Protein AF-A0A6J8BT39-F1 (afdb_monomer)

Solvent-accessible surface area (backbone atoms only — not comparable to full-atom values): 14703 Å² total; per-residue (Å²): 86,63,68,57,43,71,76,40,45,69,56,77,65,31,46,73,62,68,43,35,62,53,97,63,87,64,78,52,51,52,57,52,56,42,70,70,36,91,81,48,64,90,86,64,80,85,39,76,68,51,45,51,50,43,54,52,50,52,46,57,50,43,66,40,90,93,46,73,76,61,73,70,48,56,53,31,43,12,36,73,73,13,18,35,28,35,35,42,46,57,96,60,21,52,68,71,57,31,67,73,51,41,38,42,34,54,27,88,50,73,78,48,92,55,71,49,39,33,33,52,33,55,83,78,72,93,78,67,53,53,77,69,44,63,72,79,41,75,43,81,53,78,84,78,79,76,81,84,80,82,85,82,86,86,80,91,77,91,81,86,86,87,77,86,76,83,77,81,78,70,77,85,71,69,74,81,72,77,82,73,76,86,68,74,81,75,83,76,74,82,81,74,81,81,78,85,83,86,78,84,82,82,90,80,89,80,83,89,84,82,88,84,89,80,85,85,86,86,81,87,130

pLDDT: mean 73.65, std 25.0, range [28.95, 98.06]

Structure (mmCIF, N/CA/C/O backbone):
data_AF-A0A6J8BT39-F1
#
_entry.id   AF-A0A6J8BT39-F1
#
loop_
_atom_site.group_PDB
_atom_site.id
_atom_site.type_symbol
_atom_site.label_atom_id
_atom_site.label_alt_id
_atom_site.label_comp_id
_atom_site.label_asym_id
_atom_site.label_entity_id
_atom_site.label_seq_id
_atom_site.pdbx_PDB_ins_code
_atom_site.Cartn_x
_atom_site.Cartn_y
_atom_site.Cartn_z
_atom_site.occupancy
_atom_site.B_iso_or_equiv
_atom_site.auth_seq_id
_atom_site.auth_comp_id
_atom_site.auth_asym_id
_atom_site.auth_atom_id
_atom_site.pdbx_PDB_model_num
ATOM 1 N N . MET A 1 1 ? -1.742 -11.249 6.043 1.00 90.56 1 MET A N 1
ATOM 2 C CA . MET A 1 1 ? -1.721 -10.374 4.848 1.00 90.56 1 MET A CA 1
ATOM 3 C C . MET A 1 1 ? -1.326 -11.135 3.585 1.00 90.56 1 MET A C 1
ATOM 5 O O . MET A 1 1 ? -2.132 -11.145 2.671 1.00 90.56 1 MET A O 1
ATOM 9 N N . VAL A 1 2 ? -0.191 -11.853 3.545 1.00 94.44 2 VAL A N 1
ATOM 10 C CA . VAL A 1 2 ? 0.229 -12.685 2.384 1.00 94.44 2 VAL A CA 1
ATOM 11 C C . VAL A 1 2 ? -0.898 -13.565 1.827 1.00 94.44 2 VAL A C 1
ATOM 13 O O . VAL A 1 2 ? -1.227 -13.467 0.652 1.00 94.44 2 VAL A O 1
ATOM 16 N N . ILE A 1 3 ? -1.534 -14.378 2.680 1.00 96.12 3 ILE A N 1
ATOM 17 C CA . ILE A 1 3 ? -2.619 -15.290 2.272 1.00 96.12 3 ILE A CA 1
ATOM 18 C C . ILE A 1 3 ? -3.776 -14.532 1.604 1.00 96.12 3 ILE A C 1
ATOM 20 O O . ILE A 1 3 ? -4.324 -15.003 0.612 1.00 96.12 3 ILE A O 1
ATOM 24 N N . GLU A 1 4 ? -4.133 -13.352 2.119 1.00 97.25 4 GLU A N 1
ATOM 25 C CA . GLU A 1 4 ? -5.211 -12.526 1.563 1.00 97.25 4 GLU A CA 1
ATOM 26 C C . GLU A 1 4 ? -4.877 -12.061 0.140 1.00 97.25 4 GLU A C 1
ATOM 28 O O . GLU A 1 4 ? -5.738 -12.167 -0.732 1.00 97.25 4 GLU A O 1
ATOM 33 N N . ILE A 1 5 ? -3.638 -11.612 -0.100 1.00 97.06 5 ILE A N 1
ATOM 34 C CA . ILE A 1 5 ? -3.177 -11.161 -1.422 1.00 97.06 5 ILE A CA 1
ATOM 35 C C . ILE A 1 5 ? -3.145 -12.326 -2.407 1.00 97.06 5 ILE A C 1
ATOM 37 O O . ILE A 1 5 ? -3.704 -12.213 -3.490 1.00 97.06 5 ILE A O 1
ATOM 41 N N . VAL A 1 6 ? -2.557 -13.463 -2.024 1.00 96.56 6 VAL A N 1
ATOM 42 C CA . VAL A 1 6 ? -2.463 -14.641 -2.906 1.00 96.56 6 VAL A CA 1
ATOM 43 C C . VAL A 1 6 ? -3.848 -15.172 -3.282 1.00 96.56 6 VAL A C 1
ATOM 45 O O . VAL A 1 6 ? -4.078 -15.538 -4.430 1.00 96.56 6 VAL A O 1
ATOM 48 N N . THR A 1 7 ? -4.782 -15.198 -2.329 1.00 97.56 7 THR A N 1
ATOM 49 C CA . THR A 1 7 ? -6.131 -15.747 -2.555 1.00 97.56 7 THR A CA 1
ATOM 50 C C . THR A 1 7 ? -7.005 -14.820 -3.405 1.00 97.56 7 THR A C 1
ATOM 52 O O . THR A 1 7 ? -7.926 -15.289 -4.069 1.00 97.56 7 THR A O 1
ATOM 55 N N . HIS A 1 8 ? -6.729 -13.514 -3.402 1.00 97.88 8 HIS A N 1
ATOM 56 C CA . HIS A 1 8 ? -7.538 -12.507 -4.094 1.00 97.88 8 HIS A CA 1
ATOM 57 C C . HIS A 1 8 ? -6.681 -11.626 -5.008 1.00 97.88 8 HIS A C 1
ATOM 59 O O . HIS A 1 8 ? -6.920 -10.426 -5.109 1.00 97.88 8 HIS A O 1
ATOM 65 N N . GLU A 1 9 ? -5.682 -12.219 -5.665 1.00 97.31 9 GLU A N 1
ATOM 66 C CA . GLU A 1 9 ? -4.692 -11.510 -6.487 1.00 97.31 9 GLU A CA 1
ATOM 67 C C . GLU A 1 9 ? -5.346 -10.542 -7.477 1.00 97.31 9 GLU A C 1
ATOM 69 O O . GLU A 1 9 ? -4.961 -9.378 -7.552 1.00 97.31 9 GLU A O 1
ATOM 74 N N . ASP A 1 10 ? -6.368 -11.006 -8.199 1.00 97.75 10 ASP A N 1
ATOM 75 C CA . ASP A 1 10 ? -7.037 -10.206 -9.225 1.00 97.75 10 ASP A CA 1
ATOM 76 C C . ASP A 1 10 ? -7.712 -8.953 -8.644 1.00 97.75 10 ASP A C 1
ATOM 78 O O . ASP A 1 10 ? -7.797 -7.939 -9.325 1.00 97.75 10 ASP A O 1
ATOM 82 N N . VAL A 1 11 ? -8.125 -8.981 -7.371 1.00 97.06 11 VAL A N 1
ATOM 83 C CA . VAL A 1 11 ? -8.697 -7.811 -6.687 1.00 97.06 11 VAL A CA 1
ATOM 84 C C . VAL A 1 11 ? -7.627 -6.750 -6.429 1.00 97.06 11 VAL A C 1
ATOM 86 O O . VAL A 1 11 ? -7.879 -5.564 -6.606 1.00 97.06 11 VAL A O 1
ATOM 89 N N . TYR A 1 12 ? -6.414 -7.158 -6.054 1.00 97.12 12 TYR A N 1
ATOM 90 C CA . TYR A 1 12 ? -5.295 -6.233 -5.841 1.00 97.12 12 TYR A CA 1
ATOM 91 C C . TYR A 1 12 ? -4.632 -5.785 -7.154 1.00 97.12 12 TYR A C 1
ATOM 93 O O . TYR A 1 12 ? -3.725 -4.965 -7.129 1.00 97.12 12 TYR A O 1
ATOM 101 N N . LEU A 1 13 ? -5.088 -6.280 -8.305 1.00 97.31 13 LEU A N 1
ATOM 102 C CA . LEU A 1 13 ? -4.699 -5.794 -9.634 1.00 97.31 13 LEU A CA 1
ATOM 103 C C . LEU A 1 13 ? -5.843 -5.047 -10.338 1.00 97.31 13 LEU A C 1
ATOM 105 O O . LEU A 1 13 ? -5.706 -4.682 -11.506 1.00 97.31 13 LEU A O 1
ATOM 109 N N . ASP A 1 14 ? -6.960 -4.823 -9.643 1.00 96.12 14 ASP A N 1
ATOM 110 C CA . ASP A 1 14 ? -8.124 -4.115 -10.162 1.00 96.12 14 ASP A CA 1
ATOM 111 C C . ASP A 1 14 ? -8.081 -2.633 -9.766 1.00 96.12 14 ASP A C 1
ATOM 113 O O . ASP A 1 14 ? -8.180 -2.266 -8.593 1.00 96.12 14 ASP A O 1
ATOM 117 N N . GLU A 1 15 ? -7.947 -1.761 -10.766 1.00 94.38 15 GLU A N 1
ATOM 118 C CA . GLU A 1 15 ? -7.865 -0.313 -10.550 1.00 94.38 15 GLU A CA 1
ATOM 119 C C . GLU A 1 15 ? -9.132 0.242 -9.898 1.00 94.38 15 GLU A C 1
ATOM 121 O O . GLU A 1 15 ? -9.040 1.145 -9.069 1.00 94.38 15 GLU A O 1
ATOM 126 N N . TYR A 1 16 ? -10.310 -0.294 -10.235 1.00 93.38 16 TYR A N 1
ATOM 127 C CA . TYR A 1 16 ? -11.573 0.160 -9.654 1.00 93.38 16 TYR A CA 1
ATOM 128 C C . TYR A 1 16 ? -11.615 -0.111 -8.148 1.00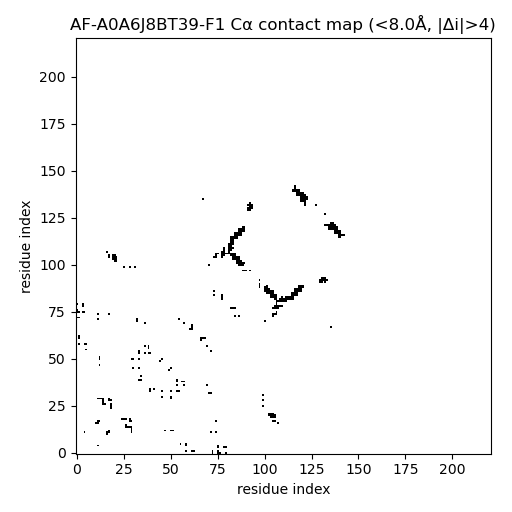 93.38 16 TYR A C 1
ATOM 130 O O . TYR A 1 16 ? -11.925 0.782 -7.358 1.00 93.38 16 TYR A O 1
ATOM 138 N N . TYR A 1 17 ? -11.248 -1.324 -7.742 1.00 94.88 17 TYR A N 1
ATOM 139 C CA . TYR A 1 17 ? -11.153 -1.723 -6.350 1.00 94.88 17 TYR A CA 1
ATOM 140 C C . TYR A 1 17 ? -10.168 -0.852 -5.567 1.00 94.88 17 TYR A C 1
ATOM 142 O O . TYR A 1 17 ? -10.528 -0.355 -4.492 1.00 94.88 17 TYR A O 1
ATOM 150 N N . LEU A 1 18 ? -8.951 -0.666 -6.097 1.00 94.00 18 LEU A N 1
ATOM 151 C CA . LEU A 1 18 ? -7.897 0.102 -5.428 1.00 94.00 18 LEU A CA 1
ATOM 152 C C . LEU A 1 18 ? -8.201 1.600 -5.371 1.00 94.00 18 LEU A C 1
ATOM 154 O O . LEU A 1 18 ? -7.701 2.264 -4.472 1.00 94.00 18 LEU A O 1
ATOM 158 N N . ASN A 1 19 ? -9.030 2.120 -6.280 1.00 93.00 19 ASN A N 1
ATOM 159 C CA . ASN A 1 19 ? -9.474 3.516 -6.293 1.00 93.00 19 ASN A CA 1
ATOM 160 C C . ASN A 1 19 ? -10.613 3.839 -5.324 1.00 93.00 19 ASN A C 1
ATOM 162 O O . ASN A 1 19 ? -11.031 4.993 -5.217 1.00 93.00 19 ASN A O 1
ATOM 166 N N . ARG A 1 20 ? -11.140 2.862 -4.588 1.00 91.62 20 ARG A N 1
ATOM 167 C CA . ARG A 1 20 ? -12.128 3.168 -3.549 1.00 91.62 20 ARG A CA 1
ATOM 168 C C . ARG A 1 20 ? -11.472 3.979 -2.424 1.00 91.62 20 ARG A C 1
ATOM 170 O O . ARG A 1 20 ? -10.303 3.773 -2.098 1.00 91.62 20 ARG A O 1
ATOM 177 N N . GLY A 1 21 ? -12.226 4.917 -1.853 1.00 81.31 21 GLY A N 1
ATOM 178 C CA . GLY A 1 21 ? -11.742 5.797 -0.782 1.00 81.31 21 GLY A CA 1
ATOM 179 C C . GLY A 1 21 ? -10.889 6.982 -1.254 1.00 81.31 21 GLY A C 1
ATOM 180 O O . GLY A 1 21 ? -10.433 7.762 -0.426 1.00 81.31 21 GLY A O 1
ATOM 181 N N . THR A 1 22 ? -10.677 7.165 -2.562 1.00 81.06 22 THR A N 1
ATOM 182 C CA . THR A 1 22 ? -10.088 8.404 -3.100 1.00 81.06 22 THR A CA 1
ATOM 183 C C . THR A 1 22 ? -11.150 9.338 -3.659 1.00 81.06 22 THR A C 1
ATOM 185 O O . THR A 1 22 ? -12.072 8.912 -4.348 1.00 81.06 22 THR A O 1
ATOM 188 N N . THR A 1 23 ? -10.997 10.632 -3.378 1.00 67.62 23 THR A N 1
ATOM 189 C CA . THR A 1 23 ? -11.852 11.713 -3.894 1.00 67.62 23 THR A CA 1
ATOM 190 C C . THR A 1 23 ? -11.396 12.238 -5.266 1.00 67.62 23 THR A C 1
ATOM 192 O O . THR A 1 23 ? -12.093 13.055 -5.862 1.00 67.62 23 THR A O 1
ATOM 195 N N . GLY A 1 24 ? -10.254 11.762 -5.785 1.00 63.47 24 GLY A N 1
ATOM 196 C CA . GLY A 1 24 ? -9.680 12.128 -7.087 1.00 63.47 24 GLY A CA 1
ATOM 197 C C . GLY A 1 24 ? -9.615 10.968 -8.092 1.00 63.47 24 GLY A C 1
ATOM 198 O O . GLY A 1 24 ? -9.748 9.802 -7.727 1.00 63.47 24 GLY A O 1
ATOM 199 N N . GLU A 1 25 ? -9.396 11.291 -9.372 1.00 61.75 25 GLU A N 1
ATOM 200 C CA . GLU A 1 25 ? -9.297 10.328 -10.483 1.00 61.75 25 GLU A CA 1
ATOM 201 C C . GLU A 1 25 ? -7.906 9.662 -10.609 1.00 61.75 25 GLU A C 1
ATOM 203 O O . GLU A 1 25 ? -7.335 9.634 -11.703 1.00 61.75 25 GLU A O 1
ATOM 208 N N . ASP A 1 26 ? -7.333 9.104 -9.542 1.00 68.56 26 ASP A N 1
ATOM 209 C CA . ASP A 1 26 ? -6.056 8.376 -9.661 1.00 68.56 26 ASP A CA 1
ATOM 210 C C . ASP A 1 26 ? -6.242 6.994 -10.318 1.00 68.56 26 ASP A C 1
ATOM 212 O O . ASP A 1 26 ? -6.095 5.935 -9.719 1.00 68.56 26 ASP A O 1
ATOM 216 N N . LYS A 1 27 ? -6.534 6.976 -11.619 1.00 77.31 27 LYS A N 1
ATOM 217 C CA . LYS A 1 27 ? -6.918 5.780 -12.397 1.00 77.31 27 LYS A CA 1
ATOM 218 C C . LYS A 1 27 ? -5.822 4.704 -12.536 1.00 77.31 27 LYS A C 1
ATOM 220 O O . LYS A 1 27 ? -6.060 3.697 -13.200 1.00 77.31 27 LYS A O 1
ATOM 225 N N . HIS A 1 28 ? -4.633 4.918 -11.969 1.00 91.31 28 HIS A N 1
ATOM 226 C CA . HIS A 1 28 ? -3.427 4.120 -12.224 1.00 91.31 28 HIS A CA 1
ATOM 227 C C . HIS A 1 28 ? -2.694 3.674 -10.945 1.00 91.31 28 HIS A C 1
ATOM 229 O O . HIS A 1 28 ? -1.461 3.648 -10.901 1.00 91.31 28 HIS A O 1
ATOM 235 N N . ILE A 1 29 ? -3.435 3.315 -9.895 1.00 93.25 29 ILE A N 1
ATOM 236 C CA . ILE A 1 29 ? -2.877 2.878 -8.609 1.00 93.25 29 ILE A CA 1
ATOM 237 C C . ILE A 1 29 ? -2.031 1.621 -8.767 1.00 93.25 29 ILE A C 1
ATOM 239 O O . ILE A 1 29 ? -0.945 1.560 -8.192 1.00 93.25 29 ILE A O 1
ATOM 243 N N . VAL A 1 30 ? -2.462 0.649 -9.575 1.00 95.56 30 VAL A N 1
ATOM 244 C CA . VAL A 1 30 ? -1.675 -0.576 -9.798 1.00 95.56 30 VAL A CA 1
ATOM 245 C C . VAL A 1 30 ? -0.314 -0.214 -10.380 1.00 95.56 30 VAL A C 1
ATOM 247 O O . VAL A 1 30 ? 0.715 -0.687 -9.902 1.00 95.56 30 VAL A O 1
ATOM 250 N N . SER A 1 31 ? -0.300 0.671 -11.377 1.00 95.44 31 SER A N 1
ATOM 251 C CA . SER A 1 31 ? 0.947 1.124 -12.000 1.00 95.44 31 SER A CA 1
ATOM 252 C C . SER A 1 31 ? 1.836 1.875 -11.010 1.00 95.44 31 SER A C 1
ATOM 254 O O . SER A 1 31 ? 3.038 1.633 -10.967 1.00 95.44 31 SER A O 1
ATOM 256 N N . ASN A 1 32 ? 1.253 2.732 -10.171 1.00 93.88 32 ASN A N 1
ATOM 257 C CA . ASN A 1 32 ? 1.990 3.463 -9.142 1.00 93.88 32 ASN A CA 1
ATOM 258 C C . ASN A 1 32 ? 2.636 2.516 -8.125 1.00 93.88 32 ASN A C 1
ATOM 260 O O . ASN A 1 32 ? 3.832 2.616 -7.868 1.00 93.88 32 ASN A O 1
ATOM 264 N N . LEU A 1 33 ? 1.875 1.554 -7.602 1.00 94.69 33 LEU A N 1
ATOM 265 C CA . LEU A 1 33 ? 2.377 0.568 -6.646 1.00 94.69 33 LEU A CA 1
ATOM 266 C C . LEU A 1 33 ? 3.465 -0.323 -7.254 1.00 94.69 33 LEU A C 1
ATOM 268 O O . LEU A 1 33 ? 4.446 -0.630 -6.581 1.00 94.69 33 LEU A O 1
ATOM 272 N N . VAL A 1 34 ? 3.334 -0.676 -8.536 1.00 96.12 34 VAL A N 1
ATOM 273 C CA . VAL A 1 34 ? 4.381 -1.373 -9.292 1.00 96.12 34 VAL A CA 1
ATOM 274 C C . VAL A 1 34 ? 5.655 -0.535 -9.380 1.00 96.12 34 VAL A C 1
ATOM 276 O O . VAL A 1 34 ? 6.726 -1.056 -9.094 1.00 96.12 34 VAL A O 1
ATOM 279 N N . MET A 1 35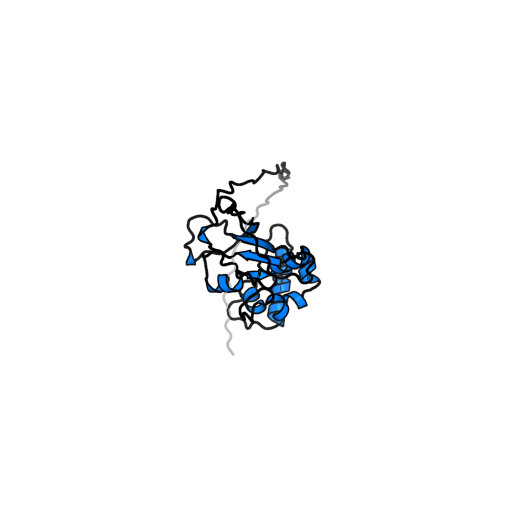 ? 5.562 0.755 -9.718 1.00 94.19 35 MET A N 1
ATOM 280 C CA . MET A 1 35 ? 6.737 1.637 -9.805 1.00 94.19 35 MET A CA 1
ATOM 281 C C . MET A 1 35 ? 7.469 1.813 -8.470 1.00 94.19 35 MET A C 1
ATOM 283 O O . MET A 1 35 ? 8.643 2.176 -8.471 1.00 94.19 35 MET A O 1
ATOM 287 N N . TYR A 1 36 ? 6.784 1.589 -7.347 1.00 91.38 36 TYR A N 1
ATOM 288 C CA . TYR A 1 36 ? 7.357 1.691 -6.002 1.00 91.38 36 TYR A CA 1
ATOM 289 C C . TYR A 1 36 ? 7.940 0.379 -5.480 1.00 91.38 36 TYR A C 1
ATOM 291 O O . TYR A 1 36 ? 8.493 0.364 -4.382 1.00 91.38 36 TYR A O 1
ATOM 299 N N . SER A 1 37 ? 7.803 -0.717 -6.225 1.00 92.56 37 SER A N 1
ATOM 300 C CA . SER A 1 37 ? 8.413 -1.995 -5.872 1.00 92.56 37 SER A CA 1
ATOM 301 C C . SER A 1 37 ? 9.906 -1.998 -6.205 1.00 92.56 37 SER A C 1
ATOM 303 O O . SER A 1 37 ? 10.313 -1.573 -7.285 1.00 92.56 37 SER A O 1
ATOM 305 N N . ASP A 1 38 ? 10.713 -2.576 -5.314 1.00 90.31 38 ASP A N 1
ATOM 306 C CA . ASP A 1 38 ? 12.136 -2.842 -5.562 1.00 90.31 38 ASP A CA 1
ATOM 307 C C . ASP A 1 38 ? 12.357 -3.872 -6.693 1.00 90.31 38 ASP A C 1
ATOM 309 O O . ASP A 1 38 ? 13.444 -3.947 -7.265 1.00 90.31 38 ASP A O 1
ATOM 313 N N . SER A 1 39 ? 11.329 -4.655 -7.046 1.00 91.62 39 SER A N 1
ATOM 314 C CA . SER A 1 39 ? 11.343 -5.631 -8.149 1.00 91.62 39 SER A CA 1
ATOM 315 C C . SER A 1 39 ? 10.999 -5.017 -9.518 1.00 91.62 39 SER A C 1
ATOM 317 O O . SER A 1 39 ? 10.968 -5.729 -10.532 1.00 91.62 39 SER A O 1
ATOM 319 N N . TYR A 1 40 ? 10.718 -3.711 -9.581 1.00 94.75 40 TYR A N 1
ATOM 320 C CA . TYR A 1 40 ? 10.460 -3.001 -10.832 1.00 94.75 40 TYR A CA 1
ATOM 321 C C . TYR A 1 40 ? 11.746 -2.447 -11.455 1.00 94.75 40 TYR A C 1
ATOM 323 O O . TYR A 1 40 ? 12.557 -1.795 -10.800 1.00 94.75 40 TYR A O 1
ATOM 331 N N . ILE A 1 41 ? 11.914 -2.664 -12.761 1.00 91.94 41 ILE A N 1
ATOM 332 C CA . ILE A 1 41 ? 13.035 -2.122 -13.530 1.00 91.94 41 ILE A CA 1
ATOM 333 C C . ILE A 1 41 ? 12.590 -0.803 -14.163 1.00 91.94 41 ILE A C 1
ATOM 335 O O . ILE A 1 41 ? 11.647 -0.757 -14.954 1.00 91.94 41 ILE A O 1
ATOM 339 N N . ALA A 1 42 ? 13.276 0.287 -13.816 1.00 89.75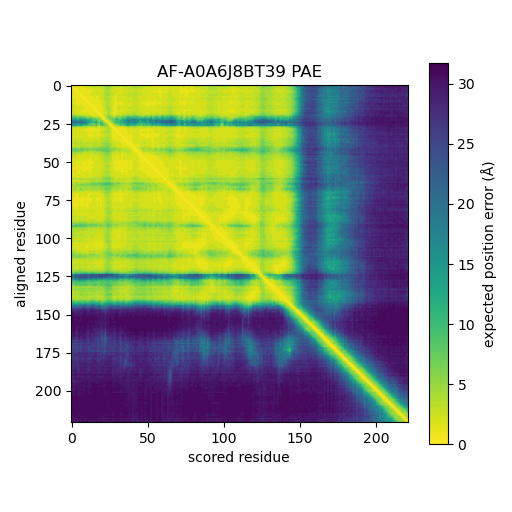 42 ALA A N 1
ATOM 340 C CA . ALA A 1 42 ? 12.941 1.615 -14.312 1.00 89.75 42 ALA A CA 1
ATOM 341 C C . ALA A 1 42 ? 12.996 1.680 -15.849 1.00 89.75 42 ALA A C 1
ATOM 343 O O . ALA A 1 42 ? 14.015 1.369 -16.463 1.00 89.75 42 ALA A O 1
ATOM 344 N N . GLY A 1 43 ? 11.896 2.132 -16.456 1.00 87.25 43 GLY A N 1
ATOM 345 C CA . GLY A 1 43 ? 11.741 2.239 -17.910 1.00 87.25 43 GLY A CA 1
ATOM 346 C C . GLY A 1 43 ? 10.947 1.096 -18.546 1.00 87.25 43 GLY A C 1
ATOM 347 O O . GLY A 1 43 ? 10.549 1.226 -19.706 1.00 87.25 43 GLY A O 1
ATOM 348 N N . ASP A 1 44 ? 10.654 0.022 -17.806 1.00 90.25 44 ASP A N 1
ATOM 349 C CA . ASP A 1 44 ? 9.800 -1.053 -18.304 1.00 90.25 44 ASP A CA 1
ATOM 350 C C . ASP A 1 44 ? 8.361 -0.577 -18.533 1.00 90.25 44 ASP A C 1
ATOM 352 O O . ASP A 1 44 ? 7.769 0.174 -17.757 1.00 90.25 44 ASP A O 1
ATOM 356 N N . ARG A 1 45 ? 7.732 -1.077 -19.599 1.00 94.06 45 ARG A N 1
ATOM 357 C CA . ARG A 1 45 ? 6.306 -0.834 -19.813 1.00 94.06 45 ARG A CA 1
ATOM 358 C C . ARG A 1 45 ? 5.491 -1.659 -18.819 1.00 94.06 45 ARG A C 1
ATOM 360 O O . ARG A 1 45 ? 5.477 -2.890 -18.886 1.00 94.06 45 ARG A O 1
ATOM 367 N N . ILE A 1 46 ? 4.723 -0.980 -17.973 1.00 95.31 46 ILE A N 1
ATOM 368 C CA . ILE A 1 46 ? 3.809 -1.630 -17.031 1.00 95.31 46 ILE A CA 1
ATOM 369 C C . ILE A 1 46 ? 2.614 -2.193 -17.806 1.00 95.31 46 ILE A C 1
ATOM 371 O O . ILE A 1 46 ? 1.717 -1.478 -18.248 1.00 95.31 46 ILE A O 1
ATOM 375 N N . THR A 1 47 ? 2.637 -3.505 -18.017 1.00 96.38 47 THR A N 1
ATOM 376 C CA . THR A 1 47 ? 1.523 -4.283 -18.572 1.00 96.38 47 THR A CA 1
ATOM 377 C C . THR A 1 47 ? 0.848 -5.084 -17.456 1.00 96.38 47 THR A C 1
ATOM 379 O O . THR A 1 47 ? 1.482 -5.328 -16.427 1.00 96.38 47 THR A O 1
ATOM 382 N N . PRO A 1 48 ? -0.388 -5.584 -17.643 1.00 96.31 48 PRO A N 1
ATOM 383 C CA . PRO A 1 48 ? -1.041 -6.433 -16.642 1.00 96.31 48 PRO A CA 1
ATOM 384 C C . PRO A 1 48 ? -0.212 -7.666 -16.242 1.00 96.31 48 PRO A C 1
ATOM 386 O O . PRO A 1 48 ? -0.217 -8.072 -15.083 1.00 96.31 48 PRO A O 1
ATOM 389 N N . ALA A 1 49 ? 0.547 -8.243 -17.181 1.00 96.44 49 ALA A N 1
ATOM 390 C CA . ALA A 1 49 ? 1.441 -9.366 -16.904 1.00 96.44 49 ALA A CA 1
ATOM 391 C C . ALA A 1 49 ? 2.635 -8.957 -16.023 1.00 96.44 49 ALA A C 1
ATOM 393 O O . ALA A 1 49 ? 3.001 -9.690 -15.106 1.00 96.44 49 ALA A O 1
ATOM 394 N N . VAL A 1 50 ? 3.212 -7.775 -16.270 1.00 96.81 50 VAL A N 1
ATOM 395 C CA . VAL A 1 50 ? 4.301 -7.216 -15.453 1.00 96.81 50 VAL A CA 1
ATOM 396 C C . VAL A 1 50 ? 3.802 -6.875 -14.050 1.00 96.81 50 VAL A C 1
ATOM 398 O O . VAL A 1 50 ? 4.436 -7.281 -13.081 1.00 96.81 50 VAL A O 1
ATOM 401 N N . ALA A 1 51 ? 2.646 -6.217 -13.933 1.00 97.50 51 ALA A N 1
ATOM 402 C CA . ALA A 1 51 ? 2.046 -5.889 -12.641 1.00 97.50 51 ALA A CA 1
ATOM 403 C C . ALA A 1 51 ? 1.777 -7.146 -11.802 1.00 97.50 51 ALA A C 1
ATOM 405 O O . ALA A 1 51 ? 2.163 -7.210 -10.637 1.00 97.50 51 ALA A O 1
ATOM 406 N N . ARG A 1 52 ? 1.206 -8.188 -12.421 1.00 98.06 52 ARG A N 1
ATOM 407 C CA . ARG A 1 52 ? 0.982 -9.483 -11.768 1.00 98.06 52 ARG A CA 1
ATOM 408 C C . ARG A 1 52 ? 2.286 -10.140 -11.318 1.00 98.06 52 ARG A C 1
ATOM 410 O O . ARG A 1 52 ? 2.372 -10.623 -10.193 1.00 98.06 52 ARG A O 1
ATOM 417 N N . ARG A 1 53 ? 3.309 -10.161 -12.180 1.00 97.38 53 ARG A N 1
ATOM 418 C CA . ARG A 1 53 ? 4.631 -10.705 -11.830 1.00 97.38 53 ARG A CA 1
ATOM 419 C C . ARG A 1 53 ? 5.200 -9.994 -10.603 1.00 97.38 53 ARG A C 1
ATOM 421 O O . ARG A 1 53 ? 5.612 -10.672 -9.670 1.00 97.38 53 ARG A O 1
ATOM 428 N N . ILE A 1 54 ? 5.186 -8.663 -10.605 1.00 97.38 54 ILE A N 1
ATOM 429 C CA . ILE A 1 54 ? 5.745 -7.844 -9.524 1.00 97.38 54 ILE A CA 1
ATOM 430 C C . ILE A 1 54 ? 4.961 -8.040 -8.228 1.00 97.38 54 ILE A C 1
ATOM 432 O O . ILE A 1 54 ? 5.574 -8.308 -7.201 1.00 97.38 54 ILE A O 1
ATOM 436 N N . LEU A 1 55 ? 3.624 -8.043 -8.273 1.00 97.44 55 LEU A N 1
ATOM 437 C CA . LEU A 1 55 ? 2.803 -8.338 -7.094 1.00 97.44 55 LEU A CA 1
ATOM 438 C C . LEU A 1 55 ? 3.161 -9.700 -6.480 1.00 97.44 55 LEU A C 1
ATOM 440 O O . LEU A 1 55 ? 3.302 -9.807 -5.262 1.00 97.44 55 LEU A O 1
ATOM 444 N N . ARG A 1 56 ? 3.333 -10.746 -7.299 1.00 97.25 56 ARG A N 1
ATOM 445 C CA . ARG A 1 56 ? 3.729 -12.086 -6.823 1.00 97.25 56 ARG A CA 1
ATOM 446 C C . ARG A 1 56 ? 5.134 -12.108 -6.242 1.00 97.25 56 ARG A C 1
ATOM 448 O O . ARG A 1 56 ? 5.353 -12.767 -5.229 1.00 97.25 56 ARG A O 1
ATOM 455 N N . GLU A 1 57 ? 6.070 -11.423 -6.886 1.00 96.25 57 GLU A N 1
ATOM 456 C CA . GLU A 1 57 ? 7.464 -11.353 -6.457 1.00 96.25 57 GLU A CA 1
ATOM 457 C C . GLU A 1 57 ? 7.593 -10.620 -5.119 1.00 96.25 57 GLU A C 1
ATOM 459 O O . GLU A 1 57 ? 8.155 -11.173 -4.172 1.00 96.25 57 GLU A O 1
ATOM 464 N N . ASP A 1 58 ? 6.955 -9.454 -4.995 1.00 95.50 58 ASP A N 1
ATOM 465 C CA . ASP A 1 58 ? 6.808 -8.734 -3.731 1.00 95.50 58 ASP A CA 1
ATOM 466 C C . ASP A 1 58 ? 6.175 -9.643 -2.676 1.00 95.50 58 ASP A C 1
ATOM 468 O O . ASP A 1 58 ? 6.699 -9.768 -1.570 1.00 95.50 58 ASP A O 1
ATOM 472 N N . THR A 1 59 ? 5.094 -10.344 -3.040 1.00 95.38 59 THR A N 1
ATOM 473 C CA . THR A 1 59 ? 4.367 -11.236 -2.128 1.00 95.38 59 THR A CA 1
ATOM 474 C C . THR A 1 59 ? 5.193 -12.383 -1.604 1.00 95.38 59 THR A C 1
ATOM 476 O O . THR A 1 59 ? 5.131 -12.719 -0.417 1.00 95.38 59 THR A O 1
ATOM 479 N N . PHE A 1 60 ? 6.015 -12.952 -2.467 1.00 94.94 60 PHE A N 1
ATOM 480 C CA . PHE A 1 60 ? 6.993 -13.934 -2.061 1.00 94.94 60 PHE A CA 1
ATOM 481 C C . PHE A 1 60 ? 8.064 -13.313 -1.154 1.00 94.94 60 PHE A C 1
ATOM 483 O O . PHE A 1 60 ? 8.415 -13.902 -0.131 1.00 94.94 60 PHE A O 1
ATOM 490 N N . ASN A 1 61 ? 8.551 -12.112 -1.467 1.00 92.94 61 ASN A N 1
ATOM 491 C CA . ASN A 1 61 ? 9.584 -11.435 -0.686 1.00 92.94 61 ASN A CA 1
ATOM 492 C C . ASN A 1 61 ? 9.124 -11.086 0.734 1.00 92.94 61 ASN A C 1
ATOM 494 O O . ASN A 1 61 ? 9.799 -11.479 1.685 1.00 92.94 61 ASN A O 1
ATOM 498 N N . PHE A 1 62 ? 7.958 -10.459 0.909 1.00 91.12 62 PHE A N 1
ATOM 499 C CA . PHE A 1 62 ? 7.440 -10.125 2.242 1.00 91.12 62 PHE A CA 1
ATOM 500 C C . PHE A 1 62 ? 6.900 -11.335 3.028 1.00 91.12 62 PHE A C 1
ATOM 502 O O . PHE A 1 62 ? 6.527 -11.199 4.191 1.00 91.12 62 PHE A O 1
ATOM 509 N N . SER A 1 63 ? 6.853 -12.531 2.426 1.00 92.19 63 SER A N 1
ATOM 510 C CA . SER A 1 63 ? 6.551 -13.776 3.154 1.00 92.19 63 SER A CA 1
ATOM 511 C C . SER A 1 63 ? 7.736 -14.311 3.969 1.00 92.19 63 SER A C 1
ATOM 513 O O . SER A 1 63 ? 7.553 -15.166 4.837 1.00 92.19 63 SER A O 1
ATOM 515 N N . LYS A 1 64 ? 8.949 -13.812 3.703 1.00 92.69 64 LYS A N 1
ATOM 516 C CA . LYS A 1 64 ? 10.184 -14.237 4.371 1.00 92.69 64 LYS A CA 1
ATOM 517 C C . LYS A 1 64 ? 10.296 -13.599 5.758 1.00 92.69 64 LYS A C 1
ATOM 519 O O . LYS A 1 64 ? 9.922 -12.445 5.961 1.00 92.69 64 LYS A O 1
ATOM 524 N N . LEU A 1 65 ? 10.851 -14.339 6.718 1.00 87.56 65 LEU A N 1
ATOM 525 C CA . LEU A 1 65 ? 11.069 -13.829 8.072 1.00 87.56 65 LEU A CA 1
ATOM 526 C C . LEU A 1 65 ? 12.021 -12.622 8.044 1.00 87.56 65 LEU A C 1
ATOM 528 O O . LEU A 1 65 ? 13.074 -12.680 7.415 1.00 87.56 65 LEU A O 1
ATOM 532 N N . GLY A 1 66 ? 11.643 -11.538 8.725 1.00 85.44 66 GLY A N 1
ATOM 533 C CA . GLY A 1 66 ? 12.431 -10.302 8.784 1.00 85.44 66 GLY A CA 1
ATOM 534 C C . GLY A 1 66 ? 12.347 -9.418 7.534 1.00 85.44 66 GLY A C 1
ATOM 535 O O . GLY A 1 66 ? 13.008 -8.383 7.489 1.00 85.44 66 GLY A O 1
ATOM 536 N N . ALA A 1 67 ? 11.546 -9.787 6.529 1.00 88.56 67 ALA A N 1
ATOM 537 C CA . ALA A 1 67 ? 11.327 -8.947 5.359 1.00 88.56 67 ALA A CA 1
ATOM 538 C C . ALA A 1 67 ? 10.379 -7.777 5.663 1.00 88.56 67 ALA A C 1
ATOM 540 O O . ALA A 1 67 ? 9.419 -7.905 6.427 1.00 88.56 67 ALA A O 1
ATOM 541 N N . TYR A 1 68 ? 10.631 -6.641 5.013 1.00 85.81 68 TYR A N 1
ATOM 542 C CA . TYR A 1 68 ? 9.739 -5.488 5.042 1.00 85.81 68 TYR A CA 1
ATOM 543 C C . TYR A 1 68 ? 8.644 -5.635 3.984 1.00 85.81 68 TYR A C 1
ATOM 545 O O . TYR A 1 68 ? 8.868 -6.155 2.893 1.00 85.81 68 TYR A O 1
ATOM 553 N N . GLY A 1 69 ? 7.445 -5.173 4.326 1.00 87.31 69 GLY A N 1
ATOM 554 C CA . GLY A 1 69 ? 6.330 -5.081 3.396 1.00 87.31 69 GLY A CA 1
ATOM 555 C C . GLY A 1 69 ? 6.294 -3.760 2.642 1.00 87.31 69 GLY A C 1
ATOM 556 O O . GLY A 1 69 ? 6.933 -2.788 3.039 1.00 87.31 69 GLY A O 1
ATOM 557 N N . ASN A 1 70 ? 5.478 -3.708 1.595 1.00 90.50 70 ASN A N 1
ATOM 558 C CA . ASN A 1 70 ? 5.192 -2.488 0.849 1.00 90.50 70 ASN A CA 1
ATOM 559 C C . ASN A 1 70 ? 3.701 -2.123 0.932 1.00 90.50 70 ASN A C 1
ATOM 561 O O . ASN A 1 70 ? 2.926 -2.724 1.682 1.00 90.50 70 ASN A O 1
ATOM 565 N N . ALA A 1 71 ? 3.291 -1.113 0.165 1.00 92.69 71 ALA A N 1
ATOM 566 C CA . ALA A 1 71 ? 1.938 -0.573 0.208 1.00 92.69 71 ALA A CA 1
ATOM 567 C C . ALA A 1 71 ? 0.839 -1.606 -0.120 1.00 92.69 71 ALA A C 1
ATOM 569 O O . ALA A 1 71 ? -0.260 -1.473 0.417 1.00 92.69 71 ALA A O 1
ATOM 570 N N . TRP A 1 72 ? 1.124 -2.682 -0.873 1.00 95.31 72 TRP A N 1
ATOM 571 C CA . TRP A 1 72 ? 0.168 -3.781 -1.095 1.00 95.31 72 TRP A CA 1
ATOM 572 C C . TRP A 1 72 ? -0.358 -4.376 0.215 1.00 95.31 72 TRP A C 1
ATOM 574 O O . TRP A 1 72 ? -1.539 -4.721 0.323 1.00 95.31 72 TRP A O 1
ATOM 584 N N . LEU A 1 73 ? 0.496 -4.453 1.240 1.00 95.25 73 LEU A N 1
ATOM 585 C CA . LEU A 1 73 ? 0.107 -4.987 2.541 1.00 95.25 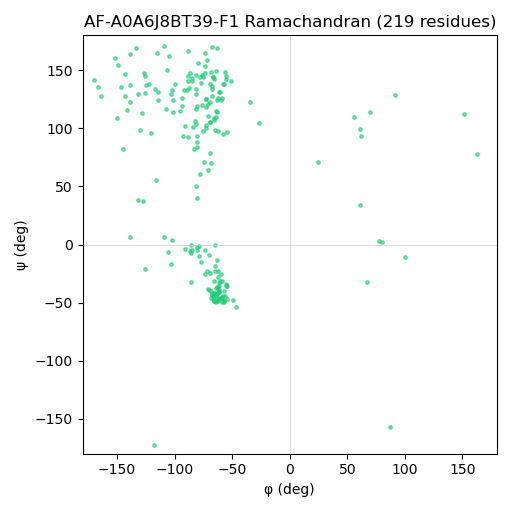73 LEU A CA 1
ATOM 586 C C . LEU A 1 73 ? -0.930 -4.120 3.250 1.00 95.25 73 LEU A C 1
ATOM 588 O O . LEU A 1 73 ? -1.768 -4.671 3.957 1.00 95.25 73 LEU A O 1
ATOM 592 N N . ILE A 1 74 ? -0.925 -2.801 3.041 1.00 95.19 74 ILE A N 1
ATOM 593 C CA . ILE A 1 74 ? -1.927 -1.906 3.636 1.00 95.19 74 ILE A CA 1
ATOM 594 C C . ILE A 1 74 ? -3.309 -2.185 3.038 1.00 95.19 74 ILE A C 1
ATOM 596 O O . ILE A 1 74 ? -4.284 -2.324 3.779 1.00 95.19 74 ILE A O 1
ATOM 600 N N . PHE A 1 75 ? -3.398 -2.376 1.717 1.00 96.06 75 PHE A N 1
ATOM 601 C CA . PHE A 1 75 ? -4.646 -2.797 1.071 1.00 96.06 75 PHE A CA 1
ATOM 602 C C . PHE A 1 75 ? -5.139 -4.134 1.619 1.00 96.06 75 PHE A C 1
ATOM 604 O O . PHE A 1 75 ? -6.310 -4.253 1.988 1.00 96.06 75 PHE A O 1
ATOM 611 N N . ALA A 1 76 ? -4.250 -5.116 1.753 1.00 97.12 76 ALA A N 1
ATOM 612 C CA . ALA A 1 76 ? -4.604 -6.413 2.320 1.00 97.12 76 ALA A CA 1
ATOM 613 C C . ALA A 1 76 ? -5.034 -6.330 3.790 1.00 97.12 76 ALA A C 1
ATOM 615 O O . ALA A 1 76 ? -5.945 -7.045 4.215 1.00 97.12 76 ALA A O 1
ATOM 616 N N . LEU A 1 77 ? -4.394 -5.460 4.571 1.00 96.69 77 LEU A N 1
ATOM 617 C CA . LEU A 1 77 ? -4.718 -5.258 5.975 1.00 96.69 77 LEU A CA 1
ATOM 618 C C . LEU A 1 77 ? -6.140 -4.717 6.144 1.00 96.69 77 LEU A C 1
ATOM 620 O O . LEU A 1 77 ? -6.865 -5.248 6.984 1.00 96.69 77 LEU A O 1
ATOM 624 N N . SER A 1 78 ? -6.570 -3.757 5.312 1.00 96.94 78 SER A N 1
ATOM 625 C CA . SER A 1 78 ? -7.944 -3.222 5.373 1.00 96.94 78 SER A CA 1
ATOM 626 C C . SER A 1 78 ? -8.963 -4.353 5.211 1.00 96.94 78 SER A C 1
ATOM 628 O O . SER A 1 78 ? -9.843 -4.538 6.050 1.00 96.94 78 SER A O 1
ATOM 630 N N . SER A 1 79 ? -8.777 -5.208 4.200 1.00 97.56 79 SER A N 1
ATOM 631 C CA . SER A 1 79 ? -9.644 -6.356 3.916 1.00 97.56 79 SER A CA 1
ATOM 632 C C . SER A 1 79 ? -9.676 -7.388 5.041 1.00 97.56 79 SER A C 1
ATOM 634 O O . SER A 1 79 ? -10.735 -7.957 5.315 1.00 97.56 79 SER A O 1
ATOM 636 N N . ILE A 1 80 ? -8.544 -7.632 5.707 1.00 96.88 80 ILE A N 1
ATOM 637 C CA . ILE A 1 80 ? -8.466 -8.562 6.842 1.00 96.88 80 ILE A CA 1
ATOM 638 C C . ILE A 1 80 ? -9.220 -8.005 8.051 1.00 96.88 80 ILE A C 1
ATOM 640 O O . ILE A 1 80 ? -9.998 -8.737 8.669 1.00 96.88 80 ILE A O 1
ATOM 644 N N . LEU A 1 81 ? -9.012 -6.723 8.363 1.00 96.12 81 LEU A N 1
ATOM 645 C CA . LEU A 1 81 ? -9.680 -6.037 9.471 1.00 96.12 81 LEU A CA 1
ATOM 646 C C . LEU A 1 81 ? -11.165 -5.778 9.187 1.00 96.12 81 LEU A C 1
ATOM 648 O O . LEU A 1 81 ? -11.961 -5.678 10.118 1.00 96.12 81 LEU A O 1
ATOM 652 N N . LYS A 1 82 ? -11.554 -5.746 7.906 1.00 96.94 82 LYS A N 1
ATOM 653 C CA . LYS A 1 82 ? -12.920 -5.474 7.430 1.00 96.94 82 LYS A CA 1
ATOM 654 C C . LYS A 1 82 ? -13.410 -4.083 7.837 1.00 96.94 82 LYS A C 1
ATOM 656 O O . LYS A 1 82 ? -14.599 -3.881 8.086 1.00 96.94 82 LYS A O 1
ATOM 661 N N . CYS A 1 83 ? -12.491 -3.130 7.871 1.00 96.12 83 CYS A N 1
ATOM 662 C CA . CYS A 1 83 ? -12.733 -1.713 8.103 1.00 96.12 83 CYS A CA 1
ATOM 663 C C . CYS A 1 83 ? -11.845 -0.898 7.154 1.00 96.12 83 CYS A C 1
ATOM 665 O O . CYS A 1 83 ? -10.895 -1.439 6.574 1.00 96.12 83 CYS A O 1
ATOM 667 N N . SER A 1 84 ? -12.155 0.382 6.977 1.00 96.06 84 SER A N 1
ATOM 668 C CA . SER A 1 84 ? -11.284 1.275 6.212 1.00 96.06 84 SER A CA 1
ATOM 669 C C . SER A 1 84 ? -9.968 1.513 6.955 1.00 96.06 84 SER A C 1
ATOM 671 O O . SER A 1 84 ? -9.912 1.513 8.190 1.00 96.06 84 SER A O 1
ATOM 673 N N . LEU A 1 85 ? -8.898 1.717 6.189 1.00 95.81 85 LEU A N 1
ATOM 674 C CA . LEU A 1 85 ? -7.611 2.189 6.690 1.00 95.81 85 LEU A CA 1
ATOM 675 C C . LEU A 1 85 ? -7.293 3.535 6.061 1.00 95.81 85 LEU A C 1
ATOM 677 O O . LEU A 1 85 ? -7.373 3.661 4.845 1.00 95.81 85 LEU A O 1
ATOM 681 N N . PHE A 1 86 ? -6.861 4.507 6.851 1.00 95.19 86 PHE A N 1
ATOM 682 C CA . PHE A 1 86 ? -6.255 5.718 6.314 1.00 95.19 86 PHE A CA 1
ATOM 683 C C . PHE A 1 86 ? -4.737 5.628 6.459 1.00 95.19 86 PHE A C 1
ATOM 685 O O . PHE A 1 86 ? -4.209 5.600 7.573 1.00 95.19 86 PHE A O 1
ATOM 692 N N . ALA A 1 87 ? -4.038 5.557 5.329 1.00 94.75 87 ALA A N 1
ATOM 693 C CA . ALA A 1 87 ? -2.585 5.546 5.269 1.00 94.75 87 ALA A CA 1
ATOM 694 C C . ALA A 1 87 ? -2.083 6.985 5.140 1.00 94.75 87 ALA A C 1
ATOM 696 O O . ALA A 1 87 ? -2.143 7.584 4.072 1.00 94.75 87 ALA A O 1
ATOM 697 N N . ILE A 1 88 ? -1.605 7.555 6.240 1.00 94.38 88 ILE A N 1
ATOM 698 C CA . ILE A 1 88 ? -1.077 8.914 6.311 1.00 94.38 88 ILE A CA 1
ATOM 699 C C . ILE A 1 88 ? 0.355 8.905 5.783 1.00 94.38 88 ILE A C 1
ATOM 701 O O . ILE A 1 88 ? 1.236 8.262 6.358 1.00 94.38 88 ILE A O 1
ATOM 705 N N . TYR A 1 89 ? 0.609 9.652 4.715 1.00 92.75 89 TYR A N 1
ATOM 706 C CA . TYR A 1 89 ? 1.960 9.920 4.234 1.00 92.75 89 TYR A CA 1
ATOM 707 C C . TYR A 1 89 ? 2.371 11.334 4.683 1.00 92.75 89 TYR A C 1
ATOM 709 O O . TYR A 1 89 ? 1.654 12.296 4.390 1.00 92.75 89 TYR A O 1
ATOM 717 N N . PRO A 1 90 ? 3.497 11.507 5.403 1.00 90.75 90 PRO A N 1
ATOM 718 C CA . PRO A 1 90 ? 3.903 12.806 5.946 1.00 90.75 90 PRO A CA 1
ATOM 719 C C . PRO A 1 90 ? 4.194 13.830 4.840 1.00 90.75 90 PRO A C 1
ATOM 721 O O . PRO A 1 90 ? 4.247 13.502 3.660 1.00 90.75 90 PRO A O 1
ATOM 724 N N . GLN A 1 91 ? 4.355 15.111 5.190 1.00 89.62 91 GLN A N 1
ATOM 725 C CA . GLN A 1 91 ? 4.669 16.158 4.193 1.00 89.62 91 GLN A CA 1
ATOM 726 C C . GLN A 1 91 ? 6.094 16.046 3.627 1.00 89.62 91 GLN A C 1
ATOM 728 O O . GLN A 1 91 ? 6.431 16.714 2.656 1.00 89.62 91 GLN A O 1
ATOM 733 N N . LYS A 1 92 ? 6.922 15.180 4.215 1.00 86.75 92 LYS A N 1
ATOM 734 C CA . LYS A 1 92 ? 8.290 14.902 3.779 1.00 86.75 92 LYS A CA 1
ATOM 735 C C . LYS A 1 92 ? 8.314 13.946 2.585 1.00 86.75 92 LYS A C 1
ATOM 737 O O . LYS A 1 92 ? 7.425 13.112 2.423 1.00 86.75 92 LYS A O 1
ATOM 742 N N . GLY A 1 93 ? 9.389 14.003 1.807 1.00 86.25 93 GLY A N 1
ATOM 743 C CA . GLY A 1 93 ? 9.638 13.113 0.678 1.00 86.25 93 GLY A CA 1
ATOM 744 C C . GLY A 1 93 ? 9.007 13.603 -0.618 1.00 86.25 93 GLY A C 1
ATOM 745 O O . GLY A 1 93 ? 8.765 14.792 -0.813 1.00 86.25 93 GLY A O 1
ATOM 746 N N . ASN A 1 94 ? 8.768 12.667 -1.534 1.00 87.94 94 ASN A N 1
ATOM 747 C CA . ASN A 1 94 ? 8.272 12.967 -2.871 1.00 87.94 94 ASN A CA 1
ATOM 748 C C . ASN A 1 94 ? 6.758 13.301 -2.858 1.00 87.94 94 ASN A C 1
ATOM 750 O O . ASN A 1 94 ? 5.957 12.423 -2.518 1.00 87.94 94 ASN A O 1
ATOM 754 N N . PRO A 1 95 ? 6.336 14.510 -3.292 1.00 89.12 95 PRO A N 1
ATOM 755 C CA . PRO A 1 95 ? 4.924 14.905 -3.325 1.00 89.12 95 PRO A CA 1
ATOM 756 C C . PRO A 1 95 ? 4.038 14.020 -4.212 1.00 89.12 95 PRO A C 1
ATOM 758 O O . PRO A 1 95 ? 2.870 13.826 -3.891 1.00 89.12 95 PRO A O 1
ATOM 761 N N . VAL A 1 96 ? 4.589 13.455 -5.292 1.00 89.00 96 VAL A N 1
ATOM 762 C CA . VAL A 1 96 ? 3.870 12.541 -6.200 1.00 89.00 96 VAL A CA 1
ATOM 763 C C . VAL A 1 96 ? 3.616 11.195 -5.524 1.00 89.00 96 VAL A C 1
ATOM 765 O O . VAL A 1 96 ? 2.555 10.600 -5.664 1.00 89.00 96 VAL A O 1
ATOM 768 N N . VAL A 1 97 ? 4.576 10.701 -4.740 1.00 89.56 97 VAL A N 1
ATOM 769 C CA . VAL A 1 97 ? 4.363 9.476 -3.953 1.00 89.56 97 VAL A CA 1
ATOM 770 C C . VAL A 1 97 ? 3.320 9.736 -2.869 1.00 89.56 97 VAL A C 1
ATOM 772 O O . VAL A 1 97 ? 2.413 8.927 -2.672 1.00 89.56 97 VAL A O 1
ATOM 775 N N . ARG A 1 98 ? 3.402 10.896 -2.206 1.00 90.75 98 ARG A N 1
ATOM 776 C CA . ARG A 1 98 ? 2.418 11.327 -1.211 1.00 90.75 98 ARG A CA 1
ATOM 777 C C . ARG A 1 98 ? 1.009 11.401 -1.800 1.00 90.75 98 ARG A C 1
ATOM 779 O O . ARG A 1 98 ? 0.097 10.924 -1.138 1.00 90.75 98 ARG A O 1
ATOM 786 N N . SER A 1 99 ? 0.811 11.949 -3.002 1.00 88.75 99 SER A N 1
ATOM 787 C CA . SER A 1 99 ? -0.533 12.028 -3.600 1.00 88.75 99 SER A CA 1
ATOM 788 C C . SER A 1 99 ? -1.160 10.653 -3.823 1.00 88.75 99 SER A C 1
ATOM 790 O O . SER A 1 99 ? -2.362 10.511 -3.643 1.00 88.75 99 SER A O 1
ATOM 792 N N . HIS A 1 100 ? -0.354 9.629 -4.122 1.00 90.25 100 HIS A N 1
ATOM 793 C CA . HIS A 1 100 ? -0.860 8.270 -4.328 1.00 90.25 100 HIS A CA 1
ATOM 794 C C . HIS A 1 100 ? -1.011 7.460 -3.031 1.00 90.25 100 HIS A C 1
ATOM 796 O O . HIS A 1 100 ? -1.879 6.589 -2.954 1.00 90.25 100 HIS A O 1
ATOM 802 N N . LEU A 1 101 ? -0.147 7.687 -2.032 1.00 91.06 101 LEU A N 1
ATOM 803 C CA . LEU A 1 101 ? -0.076 6.862 -0.816 1.00 91.06 101 LEU A CA 1
ATOM 804 C C . LEU A 1 101 ? -0.712 7.503 0.426 1.00 91.06 101 LEU A C 1
ATOM 806 O O . LEU A 1 101 ? -0.979 6.773 1.380 1.00 91.06 101 LEU A O 1
ATOM 810 N N . ASN A 1 102 ? -0.964 8.819 0.431 1.00 93.12 102 ASN A N 1
ATOM 811 C CA . ASN A 1 102 ? -1.730 9.500 1.479 1.00 93.12 102 ASN A CA 1
ATOM 812 C C . ASN A 1 102 ? -3.232 9.374 1.207 1.00 93.12 102 ASN A C 1
ATOM 814 O O . ASN A 1 102 ? -3.833 10.281 0.625 1.00 93.12 102 ASN A O 1
ATOM 818 N N . ARG A 1 103 ? -3.837 8.249 1.585 1.00 92.81 103 ARG A N 1
ATOM 819 C CA . ARG A 1 103 ? -5.208 7.936 1.164 1.00 92.81 103 ARG A CA 1
ATOM 820 C C . ARG A 1 103 ? -5.968 7.060 2.143 1.00 92.81 103 ARG A C 1
ATOM 822 O O . ARG A 1 103 ? -5.376 6.300 2.911 1.00 92.81 103 ARG A O 1
ATOM 829 N N . GLU A 1 104 ? -7.289 7.090 2.009 1.00 94.62 104 GLU A N 1
ATOM 830 C CA . GLU A 1 104 ? -8.137 6.021 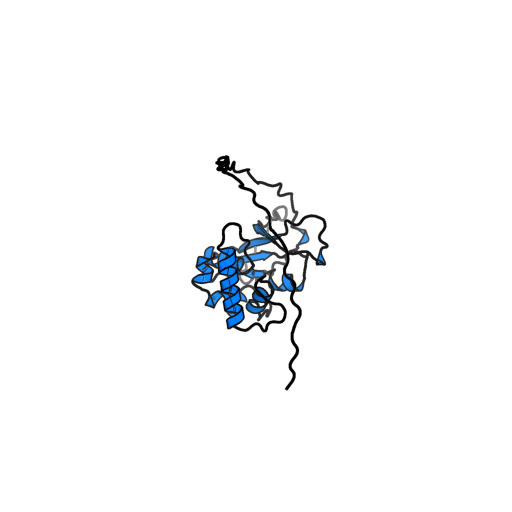2.512 1.00 94.62 104 GLU A CA 1
ATOM 831 C C . GLU A 1 104 ? -8.046 4.792 1.593 1.00 94.62 104 GLU A C 1
ATOM 833 O O . GLU A 1 104 ? -7.915 4.880 0.365 1.00 94.62 104 GLU A O 1
ATOM 838 N N . VAL A 1 105 ? -8.097 3.627 2.221 1.00 95.19 105 VAL A N 1
ATOM 839 C CA . VAL A 1 105 ? -8.030 2.308 1.618 1.00 95.19 105 VAL A CA 1
ATOM 840 C C . VAL A 1 105 ? -9.219 1.501 2.121 1.00 95.19 105 VAL A C 1
ATOM 842 O O . VAL A 1 105 ? -9.316 1.172 3.306 1.00 95.19 105 VAL A O 1
ATOM 845 N N . CYS A 1 106 ? -10.135 1.182 1.208 1.00 96.12 106 CYS A N 1
ATOM 846 C CA . CYS A 1 106 ? -11.365 0.477 1.549 1.00 96.12 106 CYS A CA 1
ATOM 847 C C . CYS A 1 106 ? -11.186 -1.052 1.507 1.00 96.12 106 CYS A C 1
ATOM 849 O O . CYS A 1 106 ? -10.600 -1.580 0.554 1.00 96.12 106 CYS A O 1
ATOM 851 N N . PRO A 1 107 ? -11.791 -1.795 2.452 1.00 97.12 107 PRO A N 1
ATOM 852 C CA . PRO A 1 107 ? -11.701 -3.248 2.503 1.00 97.12 107 PRO A CA 1
ATOM 853 C C . PRO A 1 107 ? -12.550 -3.901 1.411 1.00 97.12 107 PRO A C 1
ATOM 855 O O . PRO A 1 107 ? -13.588 -3.375 0.997 1.00 97.12 107 PRO A O 1
ATOM 858 N N . ARG A 1 108 ? -12.179 -5.105 0.973 1.00 95.81 108 ARG A N 1
ATOM 859 C CA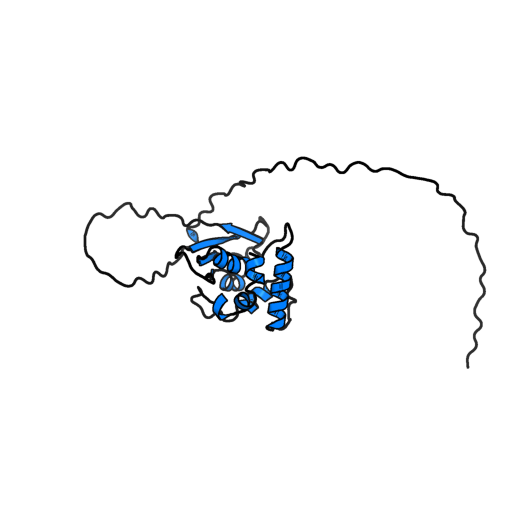 . ARG A 1 108 ? -13.006 -5.918 0.059 1.00 95.81 108 ARG A CA 1
ATOM 860 C C . ARG A 1 108 ? -14.386 -6.247 0.610 1.00 95.81 108 ARG A C 1
ATOM 862 O O . ARG A 1 108 ? -15.343 -6.327 -0.152 1.00 95.81 108 ARG A O 1
ATOM 869 N N . MET A 1 109 ? -14.496 -6.384 1.925 1.00 94.69 109 MET A N 1
ATOM 870 C CA . MET A 1 109 ? -15.769 -6.524 2.617 1.00 94.69 109 MET A CA 1
ATOM 871 C C . MET A 1 109 ? -15.739 -5.700 3.900 1.00 94.69 109 MET A C 1
ATOM 873 O O . MET A 1 109 ? -14.894 -5.935 4.762 1.00 94.69 109 MET A O 1
ATOM 877 N N . THR A 1 110 ? -16.682 -4.773 4.034 1.00 94.88 110 THR A N 1
ATOM 878 C CA . THR A 1 110 ? -16.818 -3.913 5.212 1.00 94.88 110 THR A CA 1
ATOM 879 C C . THR A 1 110 ? -17.681 -4.591 6.276 1.00 94.88 110 THR A C 1
ATOM 881 O O . THR A 1 110 ? -18.735 -5.148 5.970 1.00 94.88 110 THR A O 1
ATOM 884 N N . LYS A 1 111 ? -17.233 -4.550 7.531 1.00 94.75 111 LYS A N 1
ATOM 885 C CA . LYS A 1 111 ? -17.991 -4.965 8.722 1.00 94.75 111 LYS A CA 1
ATOM 886 C C . LYS A 1 111 ? -18.078 -3.885 9.797 1.00 94.75 111 LYS A C 1
ATOM 888 O O . LYS A 1 111 ? -18.977 -3.969 10.624 1.00 94.75 111 LYS A O 1
ATOM 893 N N . SER A 1 112 ? -17.170 -2.913 9.787 1.00 92.25 112 SER A N 1
ATOM 894 C CA . SER A 1 112 ? -17.229 -1.728 10.642 1.00 92.25 112 SER A CA 1
ATOM 895 C C . SER A 1 112 ? -17.126 -0.463 9.795 1.00 92.25 112 SER A C 1
ATOM 897 O O . SER A 1 112 ? -16.452 -0.469 8.763 1.00 92.25 112 SER A O 1
ATOM 899 N N . SER A 1 113 ? -17.793 0.602 10.238 1.00 90.69 113 SER A N 1
ATOM 900 C CA . SER A 1 113 ? -17.621 1.965 9.726 1.00 90.69 113 SER A CA 1
ATOM 901 C C . SER A 1 113 ? -16.403 2.677 10.322 1.00 90.69 113 SER A C 1
ATOM 903 O O . SER A 1 113 ? -16.117 3.803 9.931 1.00 90.69 113 SER A O 1
ATOM 905 N N . ASP A 1 114 ? -15.708 2.051 11.275 1.00 91.44 114 ASP A N 1
ATOM 906 C CA . ASP A 1 114 ? -14.497 2.616 11.864 1.00 91.44 114 ASP A CA 1
ATOM 907 C C . ASP A 1 114 ? -13.383 2.749 10.819 1.00 91.44 114 ASP A C 1
ATOM 909 O O . ASP A 1 114 ? -13.255 1.935 9.896 1.00 91.44 114 ASP A O 1
ATOM 913 N N . ILE A 1 115 ? -12.534 3.756 11.015 1.00 93.56 115 ILE A N 1
ATOM 914 C CA . ILE A 1 115 ? -11.319 3.966 10.232 1.00 93.56 115 ILE A CA 1
ATOM 915 C C . ILE A 1 115 ? -10.124 3.774 11.158 1.00 93.56 115 ILE A C 1
ATOM 917 O O . ILE A 1 115 ? -10.007 4.436 12.190 1.00 93.56 115 ILE A O 1
ATOM 921 N N . VAL A 1 116 ? -9.224 2.871 10.780 1.00 95.00 116 VAL A N 1
ATOM 922 C CA . VAL A 1 116 ? -7.937 2.700 11.460 1.00 95.00 116 VAL A CA 1
ATOM 923 C C . VAL A 1 116 ? -6.897 3.575 10.764 1.00 95.00 116 VAL A C 1
ATOM 925 O O . VAL A 1 116 ? -6.784 3.565 9.541 1.00 95.00 116 VAL A O 1
ATOM 928 N N . TYR A 1 117 ? -6.119 4.329 11.535 1.00 95.12 117 TYR A N 1
ATOM 929 C CA . TYR A 1 117 ? -5.109 5.236 10.996 1.00 95.12 117 TYR A CA 1
ATOM 930 C C . TYR A 1 117 ? -3.722 4.626 11.145 1.00 95.12 117 TYR A C 1
ATOM 932 O O . TYR A 1 117 ? -3.323 4.190 12.227 1.00 95.12 117 TYR A O 1
ATOM 940 N N . LEU A 1 118 ? -2.982 4.610 10.043 1.00 95.81 118 LEU A N 1
ATOM 941 C CA . LEU A 1 118 ? -1.592 4.188 9.985 1.00 95.81 118 LEU A CA 1
ATOM 942 C C . LEU A 1 118 ? -0.773 5.318 9.374 1.00 95.81 118 LEU A C 1
ATOM 944 O O . LEU A 1 118 ? -1.193 5.901 8.383 1.00 95.81 118 LEU A O 1
ATOM 948 N N . MET A 1 119 ? 0.401 5.612 9.916 1.00 95.00 119 MET A N 1
ATOM 949 C CA . MET A 1 119 ? 1.292 6.634 9.375 1.00 95.00 119 MET A CA 1
ATOM 950 C C . MET A 1 119 ? 2.582 6.016 8.858 1.00 95.00 119 MET A C 1
ATOM 952 O O . ME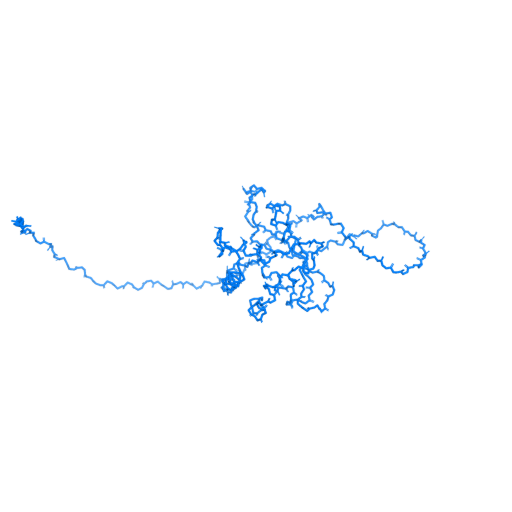T A 1 119 ? 3.247 5.243 9.552 1.00 95.00 119 MET A O 1
ATOM 956 N N . TRP A 1 120 ? 2.954 6.390 7.638 1.00 93.38 120 TRP A N 1
ATOM 957 C CA . TRP A 1 120 ? 4.271 6.124 7.083 1.00 93.38 120 TRP A CA 1
ATOM 958 C C . TRP A 1 120 ? 5.323 6.941 7.833 1.00 93.38 120 TRP A C 1
ATOM 960 O O . TRP A 1 120 ? 5.225 8.159 7.975 1.00 93.38 120 TRP A O 1
ATOM 970 N N . THR A 1 121 ? 6.358 6.261 8.299 1.00 91.75 121 THR A N 1
ATOM 971 C CA . THR A 1 121 ? 7.456 6.838 9.076 1.00 91.75 121 THR A CA 1
ATOM 972 C C . THR A 1 121 ? 8.791 6.350 8.525 1.00 91.75 121 THR A C 1
ATOM 974 O O . THR A 1 121 ? 8.852 5.453 7.677 1.00 91.75 121 THR A O 1
ATOM 977 N N . SER A 1 122 ? 9.876 6.960 8.994 1.00 90.44 122 SER A N 1
ATOM 978 C CA . SER A 1 122 ? 11.221 6.509 8.671 1.00 90.44 122 SER A CA 1
ATOM 979 C C . SER A 1 122 ? 12.054 6.405 9.937 1.00 90.44 122 SER A C 1
ATOM 981 O O . SER A 1 122 ? 12.107 7.351 10.721 1.00 90.44 122 SER A O 1
ATOM 983 N N . THR A 1 123 ? 12.712 5.264 10.129 1.00 87.19 123 THR A N 1
ATOM 984 C CA . THR A 1 123 ? 13.705 5.069 11.201 1.00 87.19 123 THR A CA 1
ATOM 985 C C . THR A 1 123 ? 15.096 5.550 10.794 1.00 87.19 123 THR A C 1
ATOM 987 O O . THR A 1 123 ? 16.019 5.549 11.604 1.00 87.19 123 THR A O 1
ATOM 990 N N . ARG A 1 124 ? 15.268 5.984 9.539 1.00 82.69 124 ARG A N 1
ATOM 991 C CA . ARG A 1 124 ? 16.516 6.574 9.049 1.00 82.69 124 ARG A CA 1
ATOM 992 C C . ARG A 1 124 ? 16.622 7.998 9.603 1.00 82.69 124 ARG A C 1
ATOM 994 O O . ARG A 1 124 ? 15.980 8.918 9.104 1.00 82.69 124 ARG A O 1
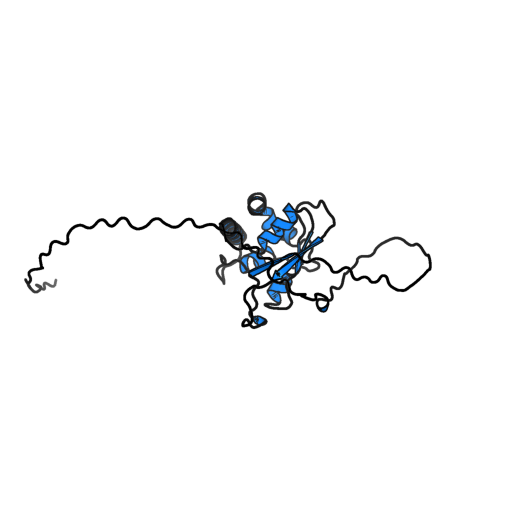ATOM 1001 N N . THR A 1 125 ? 17.370 8.176 10.691 1.00 63.00 125 THR A N 1
ATOM 1002 C CA . THR A 1 125 ? 17.400 9.439 11.445 1.00 63.00 125 THR A CA 1
ATOM 1003 C C . THR A 1 125 ? 18.412 10.474 10.935 1.00 63.00 125 THR A C 1
ATOM 1005 O O . THR A 1 125 ? 19.516 10.143 10.515 1.00 63.00 125 THR A O 1
ATOM 1008 N N . LYS A 1 126 ? 18.018 11.747 11.107 1.00 57.50 126 LYS A N 1
ATOM 1009 C CA . LYS A 1 126 ? 18.778 13.018 11.174 1.00 57.50 126 LYS A CA 1
ATOM 1010 C C . LYS A 1 126 ? 19.511 13.567 9.945 1.00 57.50 126 LYS A C 1
ATOM 1012 O O . LYS A 1 126 ? 19.553 14.786 9.828 1.00 57.50 126 LYS A O 1
ATOM 1017 N N . GLU A 1 127 ? 20.034 12.754 9.035 1.00 62.06 127 GLU A N 1
ATOM 1018 C CA . GLU A 1 127 ? 20.871 13.276 7.927 1.00 62.06 127 GLU A CA 1
ATOM 1019 C C . GLU A 1 127 ? 20.169 13.300 6.561 1.00 62.06 127 GLU A C 1
ATOM 1021 O O . GLU A 1 127 ? 20.689 13.830 5.579 1.00 62.06 127 GLU A O 1
ATOM 1026 N N . MET A 1 128 ? 18.961 12.744 6.481 1.00 76.88 128 MET A N 1
ATOM 1027 C CA . MET A 1 128 ? 18.198 12.707 5.242 1.00 76.88 128 MET A CA 1
ATOM 1028 C C . MET A 1 128 ? 17.490 14.046 5.024 1.00 76.88 128 MET A C 1
ATOM 1030 O O . MET A 1 128 ? 16.623 14.431 5.808 1.00 76.88 128 MET A O 1
ATOM 1034 N N . ARG A 1 129 ? 17.859 14.747 3.945 1.00 82.00 129 ARG A N 1
ATOM 1035 C CA . ARG A 1 129 ? 17.121 15.927 3.469 1.00 82.00 129 ARG A CA 1
ATOM 1036 C C . ARG A 1 129 ? 15.661 15.551 3.236 1.00 82.00 129 ARG A C 1
ATOM 1038 O O . ARG A 1 129 ? 15.393 14.449 2.757 1.00 82.00 129 ARG A O 1
ATOM 1045 N N . ASP A 1 130 ? 14.739 16.471 3.508 1.00 82.88 130 ASP A N 1
ATOM 1046 C CA . ASP A 1 130 ? 13.299 16.202 3.386 1.00 82.88 130 ASP A CA 1
ATOM 1047 C C . ASP A 1 130 ? 12.909 15.706 1.984 1.00 82.88 130 ASP A C 1
ATOM 1049 O O . ASP A 1 130 ? 12.097 14.798 1.860 1.00 82.88 130 ASP A O 1
ATOM 1053 N N . GLU A 1 131 ? 13.553 16.219 0.937 1.00 81.25 131 GLU A N 1
ATOM 1054 C CA . GLU A 1 131 ? 13.381 15.799 -0.465 1.00 81.25 131 GLU A CA 1
ATOM 1055 C C . GLU A 1 131 ? 13.821 14.350 -0.756 1.00 81.25 131 GLU A C 1
ATOM 1057 O O . GLU A 1 131 ? 13.352 13.739 -1.712 1.00 81.25 131 GLU A O 1
ATOM 1062 N N . HIS A 1 132 ? 14.694 13.775 0.072 1.00 83.19 132 HIS A N 1
ATOM 1063 C CA . HIS A 1 132 ? 15.171 12.394 -0.050 1.00 83.19 132 HIS A CA 1
ATOM 1064 C C . HIS A 1 132 ? 14.505 11.446 0.947 1.00 83.19 132 HIS A C 1
ATOM 1066 O O . HIS A 1 132 ? 14.903 10.285 1.040 1.00 83.19 132 HIS A O 1
ATOM 1072 N N . TRP A 1 133 ? 13.540 11.936 1.725 1.00 89.94 133 TRP A N 1
ATOM 1073 C CA . TRP A 1 133 ? 12.855 11.125 2.715 1.00 89.94 133 TRP A CA 1
ATOM 1074 C C . TRP A 1 133 ? 12.111 9.964 2.047 1.00 89.94 133 TRP A C 1
ATOM 1076 O O . TRP A 1 133 ? 11.305 10.169 1.137 1.00 89.94 133 TRP A O 1
ATOM 1086 N N . ILE A 1 134 ? 12.383 8.744 2.516 1.00 88.00 134 ILE A N 1
ATOM 1087 C CA . ILE A 1 134 ? 11.749 7.509 2.043 1.00 88.00 134 ILE A CA 1
ATOM 1088 C C . ILE A 1 134 ? 11.165 6.773 3.257 1.00 88.00 134 ILE A C 1
ATOM 1090 O O . ILE A 1 134 ? 11.879 6.585 4.257 1.00 88.00 134 ILE A O 1
ATOM 1094 N N . PRO A 1 135 ? 9.892 6.342 3.195 1.00 89.94 135 PRO A N 1
ATOM 1095 C CA . PRO A 1 135 ? 9.288 5.560 4.260 1.00 89.94 135 PRO A CA 1
ATOM 1096 C C . PRO A 1 135 ? 9.908 4.163 4.311 1.00 89.94 135 PRO A C 1
ATOM 1098 O O . PRO A 1 135 ? 10.112 3.519 3.286 1.00 89.94 135 PRO A O 1
ATOM 1101 N N . ASN A 1 136 ? 10.182 3.673 5.515 1.00 90.06 136 ASN A N 1
ATOM 1102 C CA . ASN A 1 136 ? 10.618 2.287 5.737 1.00 90.06 136 ASN A CA 1
ATOM 1103 C C . ASN A 1 136 ? 9.963 1.648 6.971 1.00 90.06 136 ASN A C 1
ATOM 1105 O O . ASN A 1 136 ? 10.346 0.558 7.390 1.00 90.06 136 ASN A O 1
ATOM 1109 N N . HIS A 1 137 ? 9.010 2.347 7.582 1.00 91.44 137 HIS A N 1
ATOM 1110 C CA . HIS A 1 137 ? 8.349 1.939 8.806 1.00 91.44 137 HIS A CA 1
ATOM 1111 C C . HIS A 1 137 ? 6.914 2.472 8.819 1.00 91.44 137 HIS A C 1
ATOM 1113 O O . HIS A 1 137 ? 6.613 3.486 8.186 1.00 91.44 137 HIS A O 1
ATOM 1119 N N . CYS A 1 138 ? 6.014 1.815 9.544 1.00 91.94 138 CYS A N 1
ATOM 1120 C CA . CYS A 1 138 ? 4.629 2.252 9.669 1.00 91.94 138 CYS A CA 1
ATOM 1121 C C . CYS A 1 138 ? 4.152 2.085 11.112 1.00 91.94 138 CYS A C 1
ATOM 1123 O O . CYS A 1 138 ? 4.457 1.074 11.745 1.00 91.94 138 CYS A O 1
ATOM 1125 N N . VAL A 1 139 ? 3.432 3.080 11.632 1.00 93.44 139 VAL A N 1
ATOM 1126 C CA . VAL A 1 139 ? 2.922 3.091 13.011 1.00 93.44 139 VAL A CA 1
ATOM 1127 C C . VAL A 1 139 ? 1.415 3.314 13.038 1.00 93.44 139 VAL A C 1
ATOM 1129 O O . VAL A 1 139 ? 0.909 4.072 12.211 1.00 93.44 139 VAL A O 1
ATOM 1132 N N . PRO A 1 140 ? 0.683 2.703 13.983 1.00 94.56 140 PRO A N 1
ATOM 1133 C CA . PRO A 1 140 ? -0.689 3.099 14.254 1.00 94.56 140 PRO A CA 1
ATOM 1134 C C . PRO A 1 140 ? -0.740 4.510 14.839 1.00 94.56 140 PRO A C 1
ATOM 1136 O O . PRO A 1 140 ? 0.127 4.902 15.620 1.00 94.56 140 PRO A O 1
ATOM 1139 N N . VAL A 1 141 ? -1.778 5.256 14.472 1.00 93.44 141 VAL A N 1
ATOM 1140 C CA . VAL A 1 141 ? -2.061 6.588 15.011 1.00 93.44 141 VAL A CA 1
ATOM 1141 C C . VAL A 1 141 ? -3.449 6.575 15.631 1.00 93.44 141 VAL A C 1
ATOM 1143 O O . VAL A 1 141 ? -4.384 5.995 15.080 1.00 93.44 141 VAL A O 1
ATOM 1146 N N . LEU A 1 142 ? -3.576 7.208 16.793 1.00 87.62 142 LEU A N 1
ATOM 1147 C CA . LEU A 1 142 ? -4.862 7.424 17.436 1.00 87.62 142 LEU A CA 1
ATOM 1148 C C . LEU A 1 142 ? -5.295 8.869 17.191 1.00 87.62 142 LEU A C 1
ATOM 1150 O O . LEU A 1 142 ? -4.478 9.774 17.379 1.00 87.62 142 LEU A O 1
ATOM 1154 N N . PRO A 1 143 ? -6.552 9.105 16.783 1.00 78.38 143 PRO A N 1
ATOM 1155 C CA . PRO A 1 143 ? -7.074 10.457 16.717 1.00 78.38 143 PRO A CA 1
ATOM 1156 C C . PRO A 1 143 ? -7.033 11.069 18.118 1.00 78.38 143 PRO A C 1
ATOM 1158 O O . PRO A 1 143 ? -7.472 10.454 19.094 1.00 78.38 143 PRO A O 1
ATOM 1161 N N . LEU A 1 144 ? -6.494 12.282 18.218 1.00 80.50 144 LEU A N 1
ATOM 1162 C CA . LEU A 1 144 ? -6.611 13.064 19.438 1.00 80.50 144 LEU A CA 1
ATOM 1163 C C . LEU A 1 144 ? -8.077 13.473 19.567 1.00 80.50 144 LEU A C 1
ATOM 1165 O O . LEU A 1 144 ? -8.635 14.089 18.663 1.00 80.50 144 LEU A O 1
ATOM 1169 N N . GLN A 1 145 ? -8.711 13.106 20.676 1.00 71.88 145 GLN A N 1
ATOM 1170 C CA . GLN A 1 145 ? -10.004 13.677 21.019 1.00 71.88 145 GLN A CA 1
ATOM 1171 C C . GLN A 1 145 ? -9.743 15.138 21.379 1.00 71.88 145 GLN A C 1
ATOM 1173 O O . GLN A 1 145 ? -9.161 15.425 22.427 1.00 71.88 145 GLN A O 1
ATOM 1178 N N . SER A 1 146 ? -10.107 16.065 20.495 1.00 58.44 146 SER A N 1
ATOM 1179 C CA . SER A 1 146 ? -10.218 17.459 20.896 1.00 58.44 146 SER A CA 1
ATOM 1180 C C . SER A 1 146 ? -11.344 17.524 21.922 1.00 58.44 146 SER A C 1
ATOM 1182 O O . SER A 1 146 ? -12.514 17.305 21.612 1.00 58.44 146 SER A O 1
ATOM 1184 N N . ASN A 1 147 ? -10.986 17.767 23.182 1.00 49.78 147 ASN A N 1
ATOM 1185 C CA . ASN A 1 147 ? -11.950 18.099 24.223 1.00 49.78 147 ASN A CA 1
ATOM 1186 C C . ASN A 1 147 ? -12.494 19.512 23.957 1.00 49.78 147 ASN A C 1
ATOM 1188 O O . ASN A 1 147 ? -12.308 20.413 24.769 1.00 49.78 147 ASN A O 1
ATOM 1192 N N . ASP A 1 148 ? -13.199 19.715 22.845 1.00 53.06 148 ASP A N 1
ATOM 1193 C CA . ASP A 1 148 ? -13.973 20.933 22.581 1.00 53.06 148 ASP A CA 1
ATOM 1194 C C . ASP A 1 148 ? -15.330 20.879 23.311 1.00 53.06 148 ASP A C 1
ATOM 1196 O O . ASP A 1 148 ? -16.373 21.289 22.806 1.00 53.06 148 ASP A O 1
ATOM 1200 N N . GLN A 1 149 ? -15.319 20.364 24.543 1.00 47.88 149 GLN A N 1
ATOM 1201 C CA . GLN A 1 149 ? -16.431 20.417 25.486 1.00 47.88 149 GLN A CA 1
ATOM 1202 C C . GLN A 1 149 ? -16.047 21.237 26.719 1.00 47.88 149 GLN A C 1
ATOM 1204 O O . GLN A 1 149 ? -16.191 20.778 27.840 1.00 47.88 149 GLN A O 1
ATOM 1209 N N . GLU A 1 150 ? -15.620 22.487 26.534 1.00 50.94 150 GLU A N 1
ATOM 1210 C CA . GLU A 1 150 ? -15.794 23.518 27.567 1.00 50.94 150 GLU A CA 1
ATOM 1211 C C . GLU A 1 150 ? -16.063 24.896 26.942 1.00 50.94 150 GLU A C 1
ATOM 1213 O O . GLU A 1 150 ? -15.168 25.728 26.822 1.00 50.94 150 GLU A O 1
ATOM 1218 N N . LYS A 1 151 ? -17.332 25.137 26.570 1.00 44.38 151 LYS A N 1
ATOM 1219 C CA . LYS A 1 151 ? -18.154 26.331 26.898 1.00 44.38 151 LYS A CA 1
ATOM 1220 C C . LYS A 1 151 ? -19.191 26.620 25.813 1.00 44.38 151 LYS A C 1
ATOM 1222 O O . LYS A 1 151 ? -18.862 27.113 24.741 1.00 44.38 151 LYS A O 1
ATOM 1227 N N . GLY A 1 152 ? -20.463 26.443 26.162 1.00 34.34 152 GLY A N 1
ATOM 1228 C CA . GLY A 1 152 ? -21.582 26.974 25.387 1.00 34.34 152 GLY A CA 1
ATOM 1229 C C . GLY A 1 152 ? -22.900 26.307 25.745 1.00 34.34 152 GLY A C 1
ATOM 1230 O O . GLY A 1 152 ? -23.356 25.422 25.037 1.00 34.34 152 GLY A O 1
ATOM 1231 N N . ASP A 1 153 ? -23.478 26.712 26.870 1.00 41.09 153 ASP A N 1
ATOM 1232 C CA . ASP A 1 153 ? -24.769 26.244 27.367 1.00 41.09 153 ASP A CA 1
ATOM 1233 C C . ASP A 1 153 ? -25.944 26.709 26.467 1.00 41.09 153 ASP A C 1
ATOM 1235 O O . ASP A 1 153 ? -26.012 27.875 26.081 1.00 41.09 153 ASP A O 1
ATOM 1239 N N . ASN A 1 154 ? -26.867 25.775 26.202 1.00 41.81 154 ASN A N 1
ATOM 1240 C CA . ASN A 1 154 ? -28.282 25.892 25.802 1.00 41.81 154 ASN A CA 1
ATOM 1241 C C . ASN A 1 154 ? -28.724 26.692 24.551 1.00 41.81 154 ASN A C 1
ATOM 1243 O O . ASN A 1 154 ? -28.925 27.902 24.595 1.00 41.81 154 ASN A O 1
ATOM 1247 N N . SER A 1 155 ? -29.185 25.974 23.515 1.00 33.62 155 SER A N 1
ATOM 1248 C CA . SER A 1 155 ? -30.623 25.939 23.159 1.00 33.62 155 SER A CA 1
ATOM 1249 C C . SER A 1 155 ? -30.942 24.870 22.102 1.00 33.62 155 SER A C 1
ATOM 1251 O O . SER A 1 155 ? -30.174 24.631 21.176 1.00 33.62 155 SER A O 1
ATOM 1253 N N . LEU A 1 156 ? -32.095 24.215 22.284 1.00 41.69 156 LEU A N 1
ATOM 1254 C CA . LEU A 1 156 ? -32.750 23.328 21.322 1.00 41.69 156 LEU A CA 1
ATOM 1255 C C . LEU A 1 156 ? -32.894 23.991 19.947 1.00 41.69 156 LEU A C 1
ATOM 1257 O O . LEU A 1 156 ? -33.329 25.135 19.913 1.00 41.69 156 LEU A O 1
ATOM 1261 N N . VAL A 1 157 ? -32.699 23.230 18.864 1.00 36.62 157 VAL A N 1
ATOM 1262 C CA . VAL A 1 157 ? -33.680 23.018 17.774 1.00 36.62 157 VAL A CA 1
ATOM 1263 C C . VAL A 1 157 ? -33.232 21.795 16.952 1.00 36.62 157 VAL A C 1
ATOM 1265 O O . VAL A 1 157 ? -32.089 21.709 16.513 1.00 36.62 157 VAL A O 1
ATOM 1268 N N . GLU A 1 158 ? -34.150 20.844 16.764 1.00 43.09 158 GLU A N 1
ATOM 1269 C CA . GLU A 1 158 ? -34.056 19.741 15.802 1.00 43.09 158 GLU A CA 1
ATOM 1270 C C . GLU A 1 158 ? -33.882 20.269 14.369 1.00 43.09 158 GLU A C 1
ATOM 1272 O O . GLU A 1 158 ? -34.617 21.162 13.956 1.00 43.09 158 GLU A O 1
ATOM 1277 N N . ASN A 1 159 ? -33.004 19.658 13.571 1.00 32.25 159 ASN A N 1
ATOM 1278 C CA . ASN A 1 159 ? -33.401 19.171 12.249 1.00 32.25 159 ASN A CA 1
ATOM 1279 C C . ASN A 1 159 ? -32.360 18.224 11.652 1.00 32.25 159 ASN A C 1
ATOM 1281 O O . ASN A 1 159 ? -31.152 18.436 11.699 1.00 32.25 159 ASN A O 1
ATOM 1285 N N . SER A 1 160 ? -32.909 17.151 11.105 1.00 39.09 160 SER A N 1
ATOM 1286 C CA . SER A 1 160 ? -32.280 16.035 10.425 1.00 39.09 160 SER A CA 1
ATOM 1287 C C . SER A 1 160 ? -31.715 16.377 9.041 1.00 39.09 160 SER A C 1
ATOM 1289 O O . SER A 1 160 ? -32.261 17.229 8.344 1.00 39.09 160 SER A O 1
ATOM 1291 N N . HIS A 1 161 ? -30.780 15.517 8.628 1.00 37.59 161 HIS A N 1
ATOM 1292 C CA . HIS A 1 161 ? -30.318 15.193 7.272 1.00 37.59 161 HIS A CA 1
ATOM 1293 C C . HIS A 1 161 ? -29.135 15.968 6.669 1.00 37.59 161 HIS A C 1
ATOM 1295 O O . HIS A 1 161 ? -29.119 17.189 6.585 1.00 37.59 161 HIS A O 1
ATOM 1301 N N . ASP A 1 162 ? -28.198 15.137 6.194 1.00 40.25 162 ASP A N 1
ATOM 1302 C CA . ASP A 1 162 ? -27.019 15.372 5.360 1.00 40.25 162 ASP A CA 1
ATOM 1303 C C . ASP A 1 162 ? -25.925 16.289 5.910 1.00 40.25 162 ASP A C 1
ATOM 1305 O O . ASP A 1 162 ? -25.877 17.487 5.651 1.00 40.25 162 ASP A O 1
ATOM 1309 N N . SER A 1 163 ? -24.933 15.670 6.555 1.00 32.31 163 SER A N 1
ATOM 1310 C CA . SER A 1 163 ? -23.584 16.226 6.605 1.00 32.31 163 SER A CA 1
ATOM 1311 C C . SER A 1 163 ? -22.585 15.243 5.996 1.00 32.31 163 SER A C 1
ATOM 1313 O O . SER A 1 163 ? -22.056 14.333 6.628 1.00 32.31 163 SER A O 1
ATOM 1315 N N . SER A 1 164 ? -22.295 15.464 4.716 1.00 41.72 164 SER A N 1
ATOM 1316 C CA . SER A 1 164 ? -20.991 15.157 4.145 1.00 41.72 164 SER A CA 1
ATOM 1317 C C . SER A 1 164 ? -19.936 15.940 4.932 1.00 41.72 164 SER A C 1
ATOM 1319 O O . SER A 1 164 ? -19.713 17.122 4.675 1.00 41.72 164 SER A O 1
ATOM 1321 N N . THR A 1 165 ? -19.321 15.317 5.934 1.00 34.97 165 THR A N 1
ATOM 1322 C CA . THR A 1 165 ? -18.196 15.915 6.653 1.00 34.97 165 THR A CA 1
ATOM 1323 C C . THR A 1 165 ? -16.930 15.723 5.828 1.00 34.97 165 THR A C 1
ATOM 1325 O O . THR A 1 165 ? -16.257 14.698 5.922 1.00 34.97 165 THR A O 1
ATOM 1328 N N . SER A 1 166 ? -16.605 16.715 5.004 1.00 34.84 166 SER A N 1
ATOM 1329 C CA . SER A 1 166 ? -15.223 16.979 4.612 1.00 34.84 166 SER A CA 1
ATOM 1330 C C . SER A 1 166 ? -14.468 17.390 5.877 1.00 34.84 166 SER A C 1
ATOM 1332 O O . SER A 1 166 ? -14.610 18.519 6.345 1.00 34.84 166 SER A O 1
ATOM 1334 N N . ILE A 1 167 ? -13.748 16.449 6.489 1.00 39.50 167 ILE A N 1
ATOM 1335 C CA . ILE A 1 167 ? -12.867 16.746 7.619 1.00 39.50 167 ILE A CA 1
ATOM 1336 C C . ILE A 1 167 ? -11.567 17.297 7.029 1.00 39.50 167 ILE A C 1
ATOM 1338 O O . ILE A 1 167 ? -10.765 16.544 6.475 1.00 39.50 167 ILE A O 1
ATOM 1342 N N . ASP A 1 168 ? -11.387 18.614 7.120 1.00 29.72 168 ASP A N 1
ATOM 1343 C CA . ASP A 1 168 ? -10.100 19.267 6.886 1.00 29.72 168 ASP A CA 1
ATOM 1344 C C . ASP A 1 168 ? -9.158 18.883 8.035 1.00 29.72 168 ASP A C 1
ATOM 1346 O O . ASP A 1 168 ? -9.310 19.332 9.171 1.00 29.72 168 ASP A O 1
ATOM 1350 N N . PHE A 1 169 ? -8.209 17.989 7.755 1.00 44.09 169 PHE A N 1
ATOM 1351 C CA . PHE A 1 169 ? -7.189 17.591 8.721 1.00 44.09 169 PHE A CA 1
ATOM 1352 C C . PHE A 1 169 ? -6.057 18.616 8.730 1.00 44.09 169 PHE A C 1
ATOM 1354 O O . PHE A 1 169 ? -5.217 18.642 7.826 1.00 44.09 169 PHE A O 1
ATOM 1361 N N . ASP A 1 170 ? -6.015 19.425 9.785 1.00 35.94 170 ASP A N 1
ATOM 1362 C CA . ASP A 1 170 ? -4.882 20.294 10.073 1.00 35.94 170 ASP A CA 1
ATOM 1363 C C . ASP A 1 170 ? -3.705 19.440 10.582 1.00 35.94 170 ASP A C 1
ATOM 1365 O O . ASP A 1 170 ? -3.672 18.973 11.728 1.00 35.94 170 ASP A O 1
ATOM 1369 N N . LEU A 1 171 ? -2.762 19.158 9.675 1.00 48.03 171 LEU A N 1
ATOM 1370 C CA . LEU A 1 171 ? -1.590 18.299 9.897 1.00 48.03 171 LEU A CA 1
ATOM 1371 C C . LEU A 1 171 ? -0.637 18.844 10.975 1.00 48.03 171 LEU A C 1
ATOM 1373 O O . LEU A 1 171 ? 0.210 18.091 11.458 1.00 48.03 171 LEU A O 1
ATOM 1377 N N . ASP A 1 172 ? -0.805 20.102 11.383 1.00 39.81 172 ASP A N 1
ATOM 1378 C CA . ASP A 1 172 ? 0.000 20.754 12.419 1.00 39.81 172 ASP A CA 1
ATOM 1379 C C . ASP A 1 172 ? -0.426 20.361 13.850 1.00 39.81 172 ASP A C 1
ATOM 1381 O O . ASP A 1 172 ? 0.296 20.627 14.812 1.00 39.81 172 ASP A O 1
ATOM 1385 N N . SER A 1 173 ? -1.563 19.671 14.011 1.00 42.06 173 SER A N 1
ATOM 1386 C CA . SER A 1 173 ? -2.083 19.241 15.323 1.00 42.06 173 SER A CA 1
ATOM 1387 C C . SER A 1 173 ? -1.517 17.906 15.835 1.00 42.06 173 SER A C 1
ATOM 1389 O O . SER A 1 173 ? -1.731 17.541 16.996 1.00 42.06 173 SER A O 1
ATOM 1391 N N . PHE A 1 174 ? -0.745 17.179 15.019 1.00 42.66 174 PHE A N 1
ATOM 1392 C CA . PHE A 1 174 ? -0.083 15.947 15.452 1.00 42.66 174 PHE A CA 1
ATOM 1393 C C . PHE A 1 174 ? 1.193 16.271 16.234 1.00 42.66 174 PHE A C 1
ATOM 1395 O O . PHE A 1 174 ? 2.306 16.259 15.707 1.00 42.66 174 PHE A O 1
ATOM 1402 N N . SER A 1 175 ? 1.038 16.539 17.531 1.00 38.56 175 SER A N 1
ATOM 1403 C CA . SER A 1 175 ? 2.175 16.577 18.449 1.00 38.56 175 SER A CA 1
ATOM 1404 C C . SER A 1 175 ? 2.775 15.172 18.564 1.00 38.56 175 SER A C 1
ATOM 1406 O O . SER A 1 175 ? 2.189 14.276 19.175 1.00 38.56 175 SER A O 1
ATOM 1408 N N . LEU A 1 176 ? 3.953 14.973 17.966 1.00 39.50 176 LEU A N 1
ATOM 1409 C CA . LEU A 1 176 ? 4.811 13.809 18.192 1.00 39.50 176 LEU A CA 1
ATOM 1410 C C . LEU A 1 176 ? 5.374 13.876 19.620 1.00 39.50 176 LEU A C 1
ATOM 1412 O O . LEU A 1 176 ? 6.560 14.132 19.822 1.00 39.50 176 LEU A O 1
ATOM 1416 N N . CYS A 1 177 ? 4.530 13.666 20.630 1.00 28.95 177 CYS A N 1
ATOM 1417 C CA . CYS A 1 177 ? 5.026 13.360 21.964 1.00 28.95 177 CYS A CA 1
ATOM 1418 C C . CYS A 1 177 ? 5.767 12.025 21.878 1.00 28.95 177 CYS A C 1
ATOM 1420 O O . CYS A 1 177 ? 5.181 10.997 21.541 1.00 28.95 177 CYS A O 1
ATOM 1422 N N . SER A 1 178 ? 7.074 12.100 22.117 1.00 34.47 178 SER A N 1
ATOM 1423 C CA . SER A 1 178 ? 8.072 11.040 22.075 1.00 34.47 178 SER A CA 1
ATOM 1424 C C . SER A 1 178 ? 7.508 9.641 22.343 1.00 34.47 178 SER A C 1
ATOM 1426 O O . SER A 1 178 ? 7.284 9.260 23.491 1.00 34.47 178 SER A O 1
ATOM 1428 N N . LEU A 1 179 ? 7.367 8.835 21.285 1.00 34.47 179 LEU A N 1
ATOM 1429 C CA . LEU A 1 179 ? 7.446 7.382 21.414 1.00 34.47 179 LEU A CA 1
ATOM 1430 C C . LEU A 1 179 ? 8.910 7.049 21.734 1.00 34.47 179 LEU A C 1
ATOM 1432 O O . LEU A 1 179 ? 9.701 6.677 20.866 1.00 34.47 179 LEU A O 1
ATOM 1436 N N . GLU A 1 180 ? 9.299 7.237 22.992 1.00 32.53 180 GLU A N 1
ATOM 1437 C CA . GLU A 1 180 ? 10.461 6.547 23.530 1.00 32.53 180 GLU A CA 1
ATOM 1438 C C . GLU A 1 180 ? 10.152 5.050 23.471 1.00 32.53 180 GLU A C 1
ATOM 1440 O O . GLU A 1 180 ? 9.397 4.516 24.274 1.00 32.53 180 GLU A O 1
ATOM 1445 N N . MET A 1 181 ? 10.661 4.412 22.414 1.00 41.06 181 MET A N 1
ATOM 1446 C CA . MET A 1 181 ? 11.212 3.057 22.401 1.00 41.06 181 MET A CA 1
ATOM 1447 C C . MET A 1 181 ? 10.683 2.131 23.511 1.00 41.06 181 MET A C 1
ATOM 1449 O O . MET A 1 181 ? 11.433 1.702 24.384 1.00 41.06 181 MET A O 1
ATOM 1453 N N . LEU A 1 182 ? 9.420 1.714 23.422 1.00 29.45 182 LEU A N 1
ATOM 1454 C CA . LEU A 1 182 ? 8.956 0.483 24.068 1.00 29.45 182 LEU A CA 1
ATOM 1455 C C . LEU A 1 182 ? 9.415 -0.716 23.222 1.00 29.45 182 LEU A C 1
ATOM 1457 O O . LEU A 1 182 ? 8.626 -1.496 22.696 1.00 29.45 182 LEU A O 1
ATOM 1461 N N . VAL A 1 183 ? 10.735 -0.832 23.071 1.00 33.34 183 VAL A N 1
ATOM 1462 C CA . VAL A 1 183 ? 11.392 -2.089 22.726 1.00 33.34 183 VAL A CA 1
ATOM 1463 C C . VAL A 1 183 ? 11.658 -2.765 24.062 1.00 33.34 183 VAL A C 1
ATOM 1465 O O . VAL A 1 183 ? 12.665 -2.495 24.710 1.00 33.34 183 VAL A O 1
ATOM 1468 N N . ASN A 1 184 ? 10.735 -3.616 24.510 1.00 29.09 184 ASN A N 1
ATOM 1469 C CA . ASN A 1 184 ? 11.101 -4.591 25.530 1.00 29.09 184 ASN A CA 1
ATOM 1470 C C . ASN A 1 184 ? 12.169 -5.506 24.911 1.00 29.09 184 ASN A C 1
ATOM 1472 O O . ASN A 1 184 ? 11.903 -6.087 23.853 1.00 29.09 184 ASN A O 1
ATOM 1476 N N . PRO A 1 185 ? 13.358 -5.647 25.520 1.00 32.19 185 PRO A N 1
ATOM 1477 C CA . PRO A 1 185 ? 14.298 -6.667 25.103 1.00 32.19 185 PRO A CA 1
ATOM 1478 C C . PRO A 1 185 ? 13.658 -8.017 25.424 1.00 32.19 185 PRO A C 1
ATOM 1480 O O . PRO A 1 185 ? 13.478 -8.381 26.582 1.00 32.19 185 PRO A O 1
ATOM 1483 N N . ILE A 1 186 ? 13.247 -8.744 24.389 1.00 34.91 186 ILE A N 1
ATOM 1484 C CA . ILE A 1 186 ? 13.069 -10.183 24.526 1.00 34.91 186 ILE A CA 1
ATOM 1485 C C . ILE A 1 186 ? 14.488 -10.733 24.637 1.00 34.91 186 ILE A C 1
ATOM 1487 O O . ILE A 1 186 ? 15.250 -10.657 23.672 1.00 34.91 186 ILE A O 1
ATOM 1491 N N . ASP A 1 187 ? 14.833 -11.229 25.824 1.00 32.03 187 ASP A N 1
ATOM 1492 C CA . ASP A 1 187 ? 16.006 -12.064 26.061 1.00 32.03 187 ASP A CA 1
ATOM 1493 C C . ASP A 1 187 ? 15.953 -13.259 25.100 1.00 32.03 187 ASP A C 1
ATOM 1495 O O . ASP A 1 187 ? 15.260 -14.251 25.331 1.00 32.03 187 ASP A O 1
ATOM 1499 N N . ILE A 1 188 ? 16.665 -13.148 23.978 1.00 37.31 188 ILE A N 1
ATOM 1500 C CA . ILE A 1 188 ? 17.060 -14.308 23.187 1.00 37.31 188 ILE A CA 1
ATOM 1501 C C . ILE A 1 188 ? 18.285 -14.860 23.898 1.00 37.31 188 ILE A C 1
ATOM 1503 O O . ILE A 1 188 ? 19.420 -14.454 23.645 1.00 37.31 188 ILE A O 1
ATOM 1507 N N . ASP A 1 189 ? 18.003 -15.734 24.858 1.00 33.34 189 ASP A N 1
ATOM 1508 C CA . ASP A 1 189 ? 19.004 -16.534 25.533 1.00 33.34 189 ASP A CA 1
ATOM 1509 C C . ASP A 1 189 ? 19.826 -17.323 24.503 1.00 33.34 189 ASP A C 1
ATOM 1511 O O . ASP A 1 189 ? 19.349 -17.768 23.451 1.00 33.34 189 ASP A O 1
ATOM 1515 N N . LEU A 1 190 ? 21.106 -17.411 24.816 1.00 39.62 190 LEU A N 1
ATOM 1516 C CA . LEU A 1 190 ? 22.206 -17.817 23.967 1.00 39.62 190 LEU A CA 1
ATOM 1517 C C . LEU A 1 190 ? 22.053 -19.269 23.498 1.00 39.62 190 LEU A C 1
ATOM 1519 O O . LEU A 1 190 ? 22.252 -20.200 24.272 1.00 39.62 190 LEU A O 1
ATOM 1523 N N . MET A 1 191 ? 21.860 -19.482 22.196 1.00 35.84 191 MET A N 1
ATOM 1524 C CA . MET A 1 191 ? 22.439 -20.663 21.554 1.00 35.84 191 MET A CA 1
ATOM 1525 C C . MET A 1 191 ? 23.798 -20.276 20.983 1.00 35.84 191 MET A C 1
ATOM 1527 O O . MET A 1 191 ? 23.917 -19.745 19.880 1.00 35.84 191 MET A O 1
ATOM 1531 N N . GLN A 1 192 ? 24.827 -20.509 21.797 1.00 44.12 192 GLN A N 1
ATOM 1532 C CA . GLN A 1 192 ? 26.212 -20.528 21.349 1.00 44.12 192 GLN A CA 1
ATOM 1533 C C . GLN A 1 192 ? 26.374 -21.570 20.227 1.00 44.12 192 GLN A C 1
ATOM 1535 O O . GLN A 1 192 ? 25.832 -22.670 20.350 1.00 44.12 192 GLN A O 1
ATOM 1540 N N . PRO A 1 193 ? 27.122 -21.281 19.150 1.00 38.34 193 PRO A N 1
ATOM 1541 C CA . PRO A 1 193 ? 27.636 -22.337 18.295 1.00 38.34 193 PRO A CA 1
ATOM 1542 C C . PRO A 1 193 ? 28.767 -23.062 19.040 1.00 38.34 193 PRO A C 1
ATOM 1544 O O . PRO A 1 193 ? 29.718 -22.423 19.495 1.00 38.34 193 PRO A O 1
ATOM 1547 N N . ASP A 1 194 ? 28.653 -24.385 19.177 1.00 37.47 194 ASP A N 1
ATOM 1548 C CA . ASP A 1 194 ? 29.714 -25.235 19.726 1.00 37.47 194 ASP A CA 1
ATOM 1549 C C . ASP A 1 194 ? 31.037 -25.070 18.946 1.00 37.47 194 ASP A C 1
ATOM 1551 O O . ASP A 1 194 ? 31.026 -24.812 17.734 1.00 37.47 194 ASP A O 1
ATOM 1555 N N . PRO A 1 195 ? 32.193 -25.210 19.621 1.00 37.16 195 PRO A N 1
ATOM 1556 C CA . PRO A 1 195 ? 33.497 -24.922 19.052 1.00 37.16 195 PRO A CA 1
ATOM 1557 C C . PRO A 1 195 ? 33.952 -25.989 18.049 1.00 37.16 195 PRO A C 1
ATOM 1559 O O . PRO A 1 195 ? 33.681 -27.182 18.174 1.00 37.16 195 PRO A O 1
ATOM 1562 N N . LEU A 1 196 ? 34.703 -25.500 17.064 1.00 37.53 196 LEU A N 1
ATOM 1563 C CA . LEU A 1 196 ? 35.447 -26.222 16.035 1.00 37.53 196 LEU A CA 1
ATOM 1564 C C . LEU A 1 196 ? 36.038 -27.548 16.538 1.00 37.53 196 LEU A C 1
ATOM 1566 O O . LEU A 1 196 ? 36.864 -27.567 17.449 1.00 37.53 196 LEU A O 1
ATOM 1570 N N . THR A 1 197 ? 35.688 -28.654 15.880 1.00 38.34 197 THR A N 1
ATOM 1571 C CA . THR A 1 197 ? 36.505 -29.870 15.931 1.00 38.34 197 THR A CA 1
ATOM 1572 C C . THR A 1 197 ? 37.600 -29.737 14.875 1.00 38.34 197 THR A C 1
ATOM 1574 O O . THR A 1 197 ? 37.348 -29.886 13.680 1.00 38.34 197 THR A O 1
ATOM 1577 N N . GLU A 1 198 ? 38.808 -29.396 15.319 1.00 41.44 198 GLU A N 1
ATOM 1578 C CA . GLU A 1 198 ? 40.029 -29.499 14.522 1.00 41.44 198 GLU A CA 1
ATOM 1579 C C . GLU A 1 198 ? 40.248 -30.955 14.092 1.00 41.44 198 GLU A C 1
ATOM 1581 O O . GLU A 1 198 ? 40.344 -31.855 14.925 1.00 41.44 198 GLU A O 1
ATOM 1586 N N . VAL A 1 199 ? 40.381 -31.180 12.785 1.00 37.66 199 VAL A N 1
ATOM 1587 C CA . VAL A 1 199 ? 41.014 -32.384 12.240 1.00 37.66 199 VAL A CA 1
ATOM 1588 C C . VAL A 1 199 ? 42.042 -31.929 11.206 1.00 37.66 199 VAL A C 1
ATOM 1590 O O . VAL A 1 199 ? 41.704 -31.627 10.066 1.00 37.66 199 VAL A O 1
ATOM 1593 N N . HIS A 1 200 ? 43.307 -31.863 11.622 1.00 41.56 200 HIS A N 1
ATOM 1594 C CA . HIS A 1 200 ? 44.455 -31.998 10.721 1.00 41.56 200 HIS A CA 1
ATOM 1595 C C . HIS A 1 200 ? 44.693 -33.498 10.472 1.00 41.56 200 HIS A C 1
ATOM 1597 O O . HIS A 1 200 ? 44.494 -34.302 11.387 1.00 41.56 200 HIS A O 1
ATOM 1603 N N . PRO A 1 201 ? 45.141 -33.887 9.266 1.00 41.22 201 PRO A N 1
ATOM 1604 C CA . PRO A 1 201 ? 46.565 -34.205 9.170 1.00 41.22 201 PRO A CA 1
ATOM 1605 C C . PRO A 1 201 ? 47.252 -33.790 7.855 1.00 41.22 201 PRO A C 1
ATOM 1607 O O . PRO A 1 201 ? 46.673 -33.808 6.775 1.00 41.22 201 PRO A O 1
ATOM 1610 N N . GLU A 1 202 ? 48.526 -33.441 8.042 1.00 36.75 202 GLU A N 1
ATOM 1611 C CA . GLU A 1 202 ? 49.696 -33.706 7.192 1.00 36.75 202 GLU A CA 1
ATOM 1612 C C . GLU A 1 202 ? 49.741 -33.152 5.758 1.00 36.75 202 GLU A C 1
ATOM 1614 O O . GLU A 1 202 ? 49.257 -33.723 4.785 1.00 36.75 202 GLU A O 1
ATOM 1619 N N . ALA A 1 203 ? 50.469 -32.038 5.652 1.00 38.19 203 ALA A N 1
ATOM 1620 C CA . ALA A 1 203 ? 51.185 -31.643 4.455 1.00 38.19 203 ALA A CA 1
ATOM 1621 C C . ALA A 1 203 ? 52.393 -32.569 4.259 1.00 38.19 203 ALA A C 1
ATOM 1623 O O . ALA A 1 203 ? 53.286 -32.580 5.105 1.00 38.19 203 ALA A O 1
ATOM 1624 N N . ASP A 1 204 ? 52.446 -33.265 3.124 1.00 39.78 204 ASP A N 1
ATOM 1625 C CA . ASP A 1 204 ? 53.689 -33.821 2.600 1.00 39.78 204 ASP A CA 1
ATOM 1626 C C . ASP A 1 204 ? 54.123 -33.001 1.380 1.00 39.78 204 ASP A C 1
ATOM 1628 O O . ASP A 1 204 ? 53.426 -32.872 0.371 1.00 39.78 204 ASP A O 1
ATOM 1632 N N . LEU A 1 205 ? 55.278 -32.368 1.551 1.00 47.53 205 LEU A N 1
ATOM 1633 C CA . LEU A 1 205 ? 56.015 -31.582 0.576 1.00 47.53 205 LEU A CA 1
ATOM 1634 C C . LEU A 1 205 ? 56.654 -32.509 -0.462 1.00 47.53 205 LEU A C 1
ATOM 1636 O O . LEU A 1 205 ? 57.512 -33.301 -0.094 1.00 47.53 205 LEU A O 1
ATOM 1640 N N . MET A 1 206 ? 56.397 -32.299 -1.756 1.00 39.72 206 MET A N 1
ATOM 1641 C CA . MET A 1 206 ? 57.459 -32.403 -2.766 1.00 39.72 206 MET A CA 1
ATOM 1642 C C . MET A 1 206 ? 57.247 -31.411 -3.914 1.00 39.72 206 MET A C 1
ATOM 1644 O O . MET A 1 206 ? 56.140 -31.177 -4.388 1.00 39.72 206 MET A O 1
ATOM 1648 N N . GLN A 1 207 ? 58.364 -30.782 -4.267 1.00 50.12 207 GLN A N 1
ATOM 1649 C CA . GLN A 1 207 ? 58.559 -29.623 -5.133 1.00 50.12 207 GLN A CA 1
ATOM 1650 C C . GLN A 1 207 ? 58.380 -29.933 -6.633 1.00 50.12 207 GLN A C 1
ATOM 1652 O O . GLN A 1 207 ? 58.412 -31.101 -7.020 1.00 50.12 207 GLN A O 1
ATOM 1657 N N . PRO A 1 208 ? 58.228 -28.902 -7.491 1.00 44.28 208 PRO A N 1
ATOM 1658 C CA . PRO A 1 208 ? 58.180 -29.069 -8.939 1.00 44.28 208 PRO A CA 1
ATOM 1659 C C . PRO A 1 208 ? 59.598 -29.107 -9.526 1.00 44.28 208 PRO A C 1
ATOM 1661 O O . PRO A 1 208 ? 60.441 -28.307 -9.123 1.00 44.28 208 PRO A O 1
ATOM 1664 N N . ASP A 1 209 ? 59.835 -29.972 -10.515 1.00 39.97 209 ASP A N 1
ATOM 1665 C CA . ASP A 1 209 ? 61.053 -29.932 -11.335 1.00 39.97 209 ASP A CA 1
ATOM 1666 C C . ASP A 1 209 ? 60.768 -29.392 -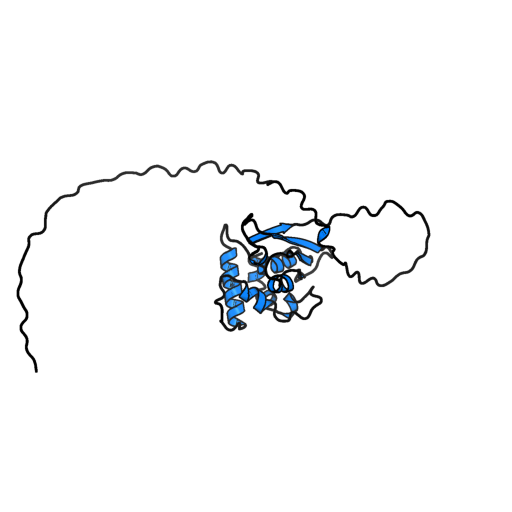12.755 1.00 39.97 209 ASP A C 1
ATOM 1668 O O . ASP A 1 209 ? 59.645 -29.540 -13.254 1.00 39.97 209 ASP A O 1
ATOM 1672 N N . PRO A 1 210 ? 61.746 -28.726 -13.406 1.00 50.44 210 PRO A N 1
ATOM 1673 C CA . PRO A 1 210 ? 61.494 -27.760 -14.469 1.00 50.44 210 PRO A CA 1
ATOM 1674 C C . PRO A 1 210 ? 61.907 -28.235 -15.883 1.00 50.44 210 PRO A C 1
ATOM 1676 O O . PRO A 1 210 ? 62.655 -29.190 -16.054 1.00 50.44 210 PRO A O 1
ATOM 1679 N N . MET A 1 211 ? 61.495 -27.437 -16.879 1.00 40.91 211 MET A N 1
ATOM 1680 C CA . MET A 1 211 ? 62.050 -27.284 -18.240 1.00 40.91 211 MET A CA 1
ATOM 1681 C C . MET A 1 211 ? 61.895 -28.440 -19.244 1.00 40.91 211 MET A C 1
ATOM 1683 O O . MET A 1 211 ? 62.624 -29.423 -19.212 1.00 40.91 211 MET A O 1
ATOM 1687 N N . THR A 1 212 ? 61.112 -28.195 -20.302 1.00 43.94 212 THR A N 1
ATOM 1688 C CA . THR A 1 212 ? 61.609 -28.349 -21.684 1.00 43.94 212 THR A CA 1
ATOM 1689 C C . THR A 1 212 ? 60.878 -27.360 -22.603 1.00 43.94 212 THR A C 1
ATOM 1691 O O . THR A 1 212 ? 59.692 -27.513 -22.882 1.00 43.94 212 THR A O 1
ATOM 1694 N N . GLU A 1 213 ? 61.596 -26.329 -23.052 1.00 47.03 213 GLU A N 1
ATOM 1695 C CA . GLU A 1 213 ? 61.262 -25.529 -24.234 1.00 47.03 213 GLU A CA 1
ATOM 1696 C C . GLU A 1 213 ? 61.414 -26.387 -25.497 1.00 47.03 213 GLU A C 1
ATOM 1698 O O . GLU A 1 213 ? 62.468 -26.994 -25.679 1.00 47.03 213 GLU A O 1
ATOM 1703 N N . VAL A 1 214 ? 60.439 -26.356 -26.413 1.00 46.00 214 VAL A N 1
ATOM 1704 C CA . VAL A 1 214 ? 60.704 -26.460 -27.860 1.00 46.00 214 VAL A CA 1
ATOM 1705 C C . VAL A 1 214 ? 59.733 -25.536 -28.608 1.00 46.00 214 VAL A C 1
ATOM 1707 O O . VAL A 1 214 ? 58.525 -25.560 -28.387 1.00 46.00 214 VAL A O 1
ATOM 1710 N N . HIS A 1 215 ? 60.314 -24.690 -29.457 1.00 52.22 215 HIS A N 1
ATOM 1711 C CA . HIS A 1 215 ? 59.707 -23.677 -30.326 1.00 52.22 215 HIS A CA 1
ATOM 1712 C C . HIS A 1 215 ? 58.850 -24.256 -31.483 1.00 52.22 215 HIS A C 1
ATOM 1714 O O . HIS A 1 215 ? 58.891 -25.461 -31.727 1.00 52.22 215 HIS A O 1
ATOM 1720 N N . PRO A 1 216 ? 58.081 -23.408 -32.206 1.00 51.47 216 PRO A N 1
ATOM 1721 C CA . PRO A 1 216 ? 57.060 -23.829 -33.164 1.00 51.47 216 PRO A CA 1
ATOM 1722 C C . PRO A 1 216 ? 57.624 -24.045 -34.577 1.00 51.47 216 PRO A C 1
ATOM 1724 O O . PRO A 1 216 ? 58.472 -23.275 -35.027 1.00 51.47 216 PRO A O 1
ATOM 1727 N N . GLU A 1 217 ? 57.088 -25.027 -35.306 1.00 50.91 217 GLU A N 1
ATOM 1728 C CA . GLU A 1 217 ? 57.213 -25.084 -36.765 1.00 50.91 217 GLU A CA 1
ATOM 1729 C C . GLU A 1 217 ? 55.997 -24.422 -37.419 1.00 50.91 217 GLU A C 1
ATOM 1731 O O . GLU A 1 217 ? 54.837 -24.710 -37.120 1.00 50.91 217 GLU A O 1
ATOM 1736 N N . VAL A 1 218 ? 56.326 -23.468 -38.279 1.00 49.69 218 VAL A N 1
ATOM 1737 C CA . VAL A 1 218 ? 55.459 -22.757 -39.206 1.00 49.69 218 VAL A CA 1
ATOM 1738 C C . VAL A 1 218 ? 55.281 -23.657 -40.421 1.00 49.69 218 VAL A C 1
ATOM 1740 O O . VAL A 1 218 ? 56.285 -24.057 -40.995 1.00 49.69 218 VAL A O 1
ATOM 1743 N N . ASP A 1 219 ? 54.048 -23.892 -40.865 1.00 50.59 219 ASP A N 1
ATOM 1744 C CA . ASP A 1 219 ? 53.804 -24.158 -42.282 1.00 50.59 219 ASP A CA 1
ATOM 1745 C C . ASP A 1 219 ? 52.503 -23.487 -42.732 1.00 50.59 219 ASP A C 1
ATOM 1747 O O . ASP A 1 219 ? 51.405 -23.759 -42.244 1.00 50.59 219 ASP A O 1
ATOM 1751 N N . LEU A 1 220 ? 52.691 -22.534 -43.642 1.00 48.31 220 LEU A N 1
ATOM 1752 C CA . LEU A 1 220 ? 51.676 -21.864 -44.439 1.00 48.31 220 LEU A CA 1
ATOM 1753 C C . LEU A 1 220 ? 51.327 -22.765 -45.631 1.00 48.31 220 LEU A C 1
ATOM 1755 O O . LEU A 1 220 ? 52.222 -23.215 -46.346 1.00 48.31 220 LEU A O 1
ATOM 1759 N N . MET A 1 221 ? 50.033 -22.933 -45.894 1.00 52.59 221 MET A N 1
ATOM 1760 C CA . MET A 1 221 ? 49.503 -23.101 -47.252 1.00 52.59 221 MET A CA 1
ATOM 1761 C C . MET A 1 221 ? 48.603 -21.916 -47.573 1.00 52.59 221 MET A C 1
ATOM 1763 O O . MET A 1 221 ? 47.864 -21.486 -46.658 1.00 52.59 221 MET A O 1
#

Mean predicted aligned error: 16.11 Å

Radius of gyration: 29.37 Å; Cα contacts (8 Å, |Δi|>4): 222; chains: 1; bounding box: 96×61×75 Å

Sequence (221 aa):
MVIEIVTHEDVYLDEYYLNRGTTGEDKHIVSNLVMYSDSYIAGDRITPAVARRILREDTFNFSKLGAYGNAWLIFALSSILKCSLFAIYPQKGNPVVRSHLNREVCPRMTKSSDIVYLMWTSTRTKEMRDEHWIPNHCVPVLPLQSNDQEKGDNSLVENSHDSSTSIDFDLDSFSLCSLEMLVNPIDIDLMQPDPLTEVHPEADLMQPDPMTEVHPEVDLM

Secondary structure (DSSP, 8-state):
-HHHHHHTHHHHT-HHHHTTT-SS--TTHHHHHHHTSTTPPTT----HHHHHHHHHHHHHHTTSTTPPP-HHHHHHHHHHHTSEEEEEPPSSS-HHHHHHHSEEE--SS-----EEEEEEE----SSS-GGG----EEEEEPPP-----SS-------------------GGG------------------PPPP-------------------PPPP---

Foldseek 3Di:
DLVLCVVPVVLLLDQVQFCPFDPDPPSQLLVLQLVVQPPDDPPDDDDSVSSSVRSVVLSVQCVDPPGAHDPSVVLSVQQVVQEKEQEQEDPFEDVVNRVSRRGIHHHPHHDDPDYWYKYFDDPPDDPDDSHRDDGRDMDTDDDDPPCPPPDDDDDDDDDDDDDPDPDPDPPVPPDPPDPPDPPDDPPPDDPDDDDDDDDDDDDDDDDDDDDDDDDDDDDDD

Nearest PDB structures (foldseek):
  3zrh-assembly1_A  TM=6.716E-01  e=1.505E-02  Homo sapiens
  5lrw-assembly1_A  TM=4.277E-01  e=1.719E-02  Homo sapiens
  5lrw-assembly2_C  TM=4.411E-01  e=2.397E-02  Homo sapiens
  5v5g-assembly1_A  TM=3.484E-01  e=7.128E-01  Crimean-Congo hemorrhagic fever virus strain IbAr10200

Organism: Mytilus coruscus (NCBI:txid42192)